Protein AF-A0A2D4LEV1-F1 (afdb_monomer)

InterPro domains:
  IPR039775 Homeodomain containing protein PHTF1/2 [PTHR12680] (2-200)

Mean predicted aligned error: 4.76 Å

Solvent-accessible surface area (backbone atoms only — not comparable to full-atom values): 11516 Å² total; per-residue (Å²): 133,54,75,65,57,56,54,34,74,70,32,54,42,86,74,85,55,96,57,20,85,57,35,21,50,37,68,40,91,87,82,65,47,35,30,41,37,34,45,43,82,72,53,66,77,48,52,74,72,51,43,51,53,46,40,54,55,53,49,53,56,50,71,29,56,47,100,82,76,42,66,66,39,80,47,70,44,62,45,68,65,65,71,86,57,74,60,62,66,62,51,41,27,69,78,42,36,78,43,64,39,47,29,37,43,70,98,52,92,51,75,46,81,45,30,36,34,59,52,44,52,47,38,67,74,39,52,54,98,87,32,32,79,48,36,38,39,50,67,26,30,42,20,40,52,61,92,90,52,37,50,41,68,42,65,74,61,50,54,57,52,46,69,34,71,59,45,38,32,67,38,72,74,12,80,74,34,90,56,85,67,94,49,70,64,74,43,89,86,37,61,66,52,66,47,75,30,62,94,130

Sequence (200 aa):
TTHQEHSVRNSFLKTGTKFSNFIHEEHQSNGGALVLHAYMDELSFLSPVEMERFTEEFLALTFSENEKNAAYYALAIVHGSAAYLPDFLDYFAFNFPSTPVKMEILGKKDIETTTISNFHTQVSRTYCCGTYRAGPMRQISLVGAVDEEVGDYFPEFLDMLEESPFLRMTLPWGTLSSLRLQCRSQSDDGPIMWVRPGEQ

Organism: NCBI:txid129469

pLDDT: mean 93.21, std 5.93, range [56.25, 98.0]

Foldseek 3Di:
DDPVVVVQLVAFAPPVDPCSNQWTWDQDPPPRAIEIEGEVVVVVPDDPVRLLVSLVVNVCLQCDADPVRHRRHPYYDYHCLCVVPDDPLVVCCVPPVAFWWWFAAVPDRDIDIDTSVVVSVQQVVADDDQFGNGGKIDKAFCLDDDDPHGYHPDVVNVVVLCVRSNCQQVPCCHVVHPDDDPGSSPDPPGDIDIGHGDDD

Structure (mmCIF, N/CA/C/O backbone):
data_AF-A0A2D4LEV1-F1
#
_entry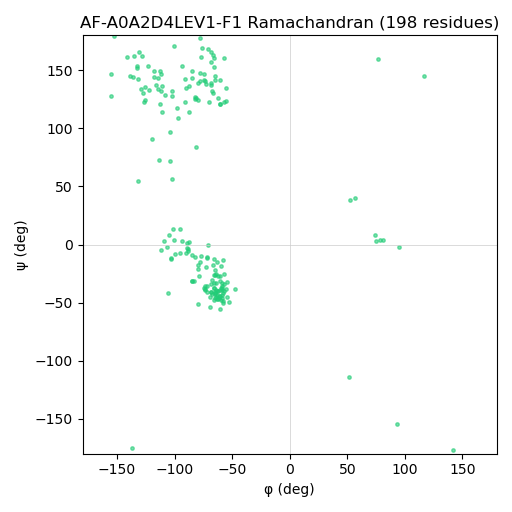.id   AF-A0A2D4LEV1-F1
#
loop_
_atom_site.group_PDB
_atom_site.id
_atom_site.type_symbol
_atom_site.label_atom_id
_atom_site.label_alt_id
_atom_site.label_comp_id
_atom_site.label_asym_id
_atom_site.label_entity_id
_atom_site.label_seq_id
_atom_site.pdbx_PDB_ins_code
_atom_site.Cartn_x
_atom_site.Cartn_y
_atom_site.Cartn_z
_atom_site.occupancy
_atom_site.B_iso_or_equiv
_atom_site.auth_seq_id
_atom_site.auth_comp_id
_atom_site.auth_asym_id
_atom_site.auth_atom_id
_atom_site.pdbx_PDB_model_num
ATOM 1 N N . THR A 1 1 ? -0.458 -20.974 10.955 1.00 56.25 1 THR A N 1
ATOM 2 C CA . THR A 1 1 ? -0.538 -20.001 12.058 1.00 56.25 1 THR A CA 1
ATOM 3 C C . THR A 1 1 ? 0.707 -20.106 12.903 1.00 56.25 1 THR A C 1
ATOM 5 O O . THR A 1 1 ? 1.030 -21.185 13.392 1.00 56.25 1 THR A O 1
ATOM 8 N N . THR A 1 2 ? 1.471 -19.020 12.995 1.00 76.25 2 THR A N 1
ATOM 9 C CA . THR A 1 2 ? 2.658 -18.957 13.863 1.00 76.25 2 THR A CA 1
ATOM 10 C C . THR A 1 2 ? 2.224 -18.759 15.322 1.00 76.25 2 THR A C 1
ATOM 12 O O . THR A 1 2 ? 1.101 -18.334 15.591 1.00 76.25 2 THR A O 1
ATOM 15 N N . HIS A 1 3 ? 3.099 -19.058 16.288 1.00 76.50 3 HIS A N 1
ATOM 16 C CA . HIS A 1 3 ? 2.801 -18.825 17.711 1.00 76.50 3 HIS A CA 1
ATOM 17 C C . HIS A 1 3 ? 2.491 -17.344 18.003 1.00 76.50 3 HIS A C 1
ATOM 19 O O . HIS A 1 3 ? 1.628 -17.039 18.823 1.00 76.50 3 HIS A O 1
ATOM 25 N N . GLN A 1 4 ? 3.170 -16.426 17.308 1.00 77.44 4 GLN A N 1
ATOM 26 C CA . GLN A 1 4 ? 2.944 -14.988 17.443 1.00 77.44 4 GLN A CA 1
ATOM 27 C C . GLN A 1 4 ? 1.548 -14.590 16.957 1.00 77.44 4 GLN A C 1
ATOM 29 O O . GLN A 1 4 ? 0.822 -13.935 17.694 1.00 77.44 4 GLN A O 1
ATOM 34 N N . GLU A 1 5 ? 1.134 -15.056 15.777 1.00 81.25 5 GLU A N 1
ATOM 35 C CA . GLU A 1 5 ? -0.197 -14.766 15.231 1.00 81.25 5 GLU A CA 1
ATOM 36 C C . GLU A 1 5 ? -1.310 -15.250 16.175 1.00 81.25 5 GLU A C 1
ATOM 38 O O . GLU A 1 5 ? -2.253 -14.517 16.463 1.00 81.25 5 GLU A O 1
ATOM 43 N N . HIS A 1 6 ? -1.161 -16.456 16.736 1.00 82.31 6 HIS A N 1
ATOM 44 C CA . HIS A 1 6 ? -2.095 -16.970 17.736 1.00 82.31 6 HIS A CA 1
ATOM 45 C C . HIS A 1 6 ? -2.121 -16.102 19.002 1.00 82.31 6 HIS A C 1
ATOM 47 O O . HIS A 1 6 ? -3.185 -15.865 19.565 1.00 82.31 6 HIS A O 1
ATOM 53 N N . SER A 1 7 ? -0.969 -15.613 19.466 1.00 85.75 7 SER A N 1
ATOM 54 C CA . SER A 1 7 ? -0.912 -14.723 20.630 1.00 85.75 7 SER A CA 1
ATOM 55 C C . SER A 1 7 ? -1.637 -13.400 20.376 1.00 85.75 7 SER A C 1
ATOM 57 O O . SER A 1 7 ? -2.394 -12.958 21.236 1.00 85.75 7 SER A O 1
ATOM 59 N N . VAL A 1 8 ? -1.437 -12.793 19.202 1.00 89.50 8 VAL A N 1
ATOM 60 C CA . VAL A 1 8 ? -2.069 -11.517 18.830 1.00 89.50 8 VAL A CA 1
ATOM 61 C C . VAL A 1 8 ? -3.584 -11.670 18.730 1.00 89.50 8 VAL A C 1
ATOM 63 O O . VAL A 1 8 ? -4.306 -10.887 19.336 1.00 89.50 8 VAL A O 1
ATOM 66 N N . ARG A 1 9 ? -4.077 -12.722 18.063 1.00 90.56 9 ARG A N 1
ATOM 67 C CA . ARG A 1 9 ? -5.523 -12.983 17.910 1.00 90.56 9 ARG A CA 1
ATOM 68 C C . ARG A 1 9 ? -6.269 -13.245 19.227 1.00 90.56 9 ARG A C 1
ATOM 70 O O . ARG A 1 9 ? -7.494 -13.225 19.258 1.00 90.56 9 ARG A O 1
ATOM 77 N N . ASN A 1 10 ? -5.555 -13.513 20.322 1.00 86.75 10 ASN A N 1
ATOM 78 C CA . ASN A 1 10 ? -6.155 -13.650 21.653 1.00 86.75 10 ASN A CA 1
ATOM 79 C C . ASN A 1 10 ? -6.217 -12.318 22.429 1.00 86.75 10 ASN A C 1
ATOM 81 O O . ASN A 1 10 ? -6.818 -12.266 23.503 1.00 86.75 10 ASN A O 1
ATOM 85 N N . SER A 1 11 ? -5.606 -11.251 21.906 1.00 87.88 11 SER A N 1
ATOM 86 C CA . SER A 1 11 ? -5.507 -9.927 22.526 1.00 87.88 11 SER A CA 1
ATOM 87 C C . SER A 1 11 ? -6.476 -8.943 21.862 1.00 87.88 11 SER A C 1
ATOM 89 O O . SER A 1 11 ? -6.074 -8.053 21.114 1.00 87.88 11 SER A O 1
ATOM 91 N N . PHE A 1 12 ? -7.776 -9.118 22.118 1.00 86.25 12 PHE A N 1
ATOM 92 C CA . PHE A 1 12 ? -8.816 -8.246 21.567 1.00 86.25 12 PHE A CA 1
ATOM 93 C C . PHE A 1 12 ? -8.938 -6.926 22.340 1.00 86.25 12 PHE A C 1
ATOM 95 O O . PHE A 1 12 ? -8.932 -6.890 23.578 1.00 86.25 12 PHE A O 1
ATOM 102 N N . LEU A 1 13 ? -9.112 -5.831 21.604 1.00 87.94 13 LEU A N 1
ATOM 103 C CA . LEU A 1 13 ? -9.294 -4.497 22.155 1.00 87.94 13 LEU A CA 1
ATOM 104 C C . LEU A 1 13 ? -10.759 -4.287 22.554 1.00 87.94 13 LEU A C 1
ATOM 106 O O . LEU A 1 13 ? -11.682 -4.429 21.753 1.00 87.94 13 LEU A O 1
ATOM 110 N N . LYS A 1 14 ? -10.999 -3.904 23.811 1.00 85.12 14 LYS A N 1
ATOM 111 C CA . LYS A 1 14 ? -12.352 -3.609 24.303 1.00 85.12 14 LYS A CA 1
ATOM 112 C C . LYS A 1 14 ? -12.764 -2.192 23.914 1.00 85.12 14 LYS A C 1
ATOM 114 O O . LYS A 1 14 ? -12.656 -1.271 24.718 1.00 85.12 14 LYS A O 1
ATOM 119 N N . THR A 1 15 ? -13.275 -2.038 22.700 1.00 83.88 15 THR A N 1
ATOM 120 C CA . THR A 1 15 ? -13.811 -0.764 22.190 1.00 83.88 15 THR A CA 1
ATOM 121 C C . THR A 1 15 ? -15.215 -0.454 22.721 1.00 83.88 15 THR A C 1
ATOM 123 O O . THR A 1 15 ? -15.680 0.678 22.640 1.00 83.88 15 THR A O 1
ATOM 126 N N . GLY A 1 16 ? -15.905 -1.450 23.294 1.00 84.25 16 GLY A N 1
ATOM 127 C CA . GLY A 1 16 ? -17.286 -1.309 23.769 1.00 84.25 16 GLY A CA 1
ATOM 128 C C . GLY A 1 16 ? -18.327 -1.427 22.653 1.00 84.25 16 GLY A C 1
ATOM 129 O O . GLY A 1 16 ? -19.523 -1.284 22.907 1.00 84.25 16 GLY A O 1
ATOM 130 N N . THR A 1 17 ? -17.888 -1.716 21.429 1.00 88.75 17 THR A N 1
ATOM 131 C CA . THR A 1 17 ? -18.751 -1.966 20.276 1.00 88.75 17 THR A CA 1
ATOM 132 C C . THR A 1 17 ? -18.884 -3.467 20.019 1.00 88.75 17 THR A C 1
ATOM 134 O O . THR A 1 17 ? -18.176 -4.299 20.589 1.00 88.75 17 THR A O 1
ATOM 137 N N . LYS A 1 18 ? -19.790 -3.843 19.111 1.00 90.31 18 LYS A N 1
ATOM 138 C CA . LYS A 1 18 ? -19.909 -5.239 18.663 1.00 90.31 18 LYS A CA 1
ATOM 139 C C . LYS A 1 18 ? -18.681 -5.741 17.889 1.00 90.31 18 LYS A C 1
ATOM 141 O O . LYS A 1 18 ? -18.580 -6.938 17.644 1.00 90.31 18 LYS A O 1
ATOM 146 N N . PHE A 1 19 ? -17.785 -4.838 17.491 1.00 93.94 19 PHE A N 1
ATOM 147 C CA . PHE A 1 19 ? -16.621 -5.133 16.667 1.00 93.94 19 PHE A CA 1
ATOM 148 C C . PHE A 1 19 ? -15.343 -5.379 17.467 1.00 93.94 19 PHE A C 1
ATOM 150 O O . PHE A 1 19 ? -14.362 -5.837 16.891 1.00 93.94 19 PHE A O 1
ATOM 157 N N . SER A 1 20 ? -15.370 -5.161 18.787 1.00 92.38 20 SER A N 1
ATOM 158 C CA . SER A 1 20 ? -14.221 -5.347 19.685 1.00 92.38 20 SER A CA 1
ATOM 159 C C . SER A 1 20 ? -13.483 -6.678 19.476 1.00 92.38 20 SER A C 1
ATOM 161 O O . SER A 1 20 ? -12.261 -6.718 19.504 1.00 92.38 20 SER A O 1
ATOM 163 N N . ASN A 1 21 ? -14.212 -7.766 19.207 1.00 92.31 21 ASN A N 1
ATOM 164 C CA . ASN A 1 21 ? -13.627 -9.102 19.042 1.00 92.31 21 ASN A CA 1
ATOM 165 C C . ASN A 1 21 ? -12.822 -9.288 17.740 1.00 92.31 21 ASN A C 1
ATOM 167 O O . ASN A 1 21 ? -12.156 -10.307 17.599 1.00 92.31 21 ASN A O 1
ATOM 171 N N . PHE A 1 22 ? -12.906 -8.345 16.800 1.00 95.38 22 PHE A N 1
ATOM 172 C CA . PHE A 1 22 ? -12.211 -8.382 15.507 1.00 95.38 22 PHE A CA 1
ATOM 173 C C . PHE A 1 22 ? -11.028 -7.405 15.435 1.00 95.38 22 PHE A C 1
ATOM 175 O O . PHE A 1 22 ? -10.356 -7.322 14.406 1.00 95.38 22 PHE A O 1
ATOM 182 N N . ILE A 1 23 ? -10.801 -6.635 16.503 1.00 96.69 23 ILE A N 1
ATOM 183 C CA . ILE A 1 23 ? -9.734 -5.639 16.601 1.00 96.69 23 ILE A CA 1
ATOM 184 C C . ILE A 1 23 ? -8.732 -6.155 17.620 1.00 96.69 23 ILE A C 1
ATOM 186 O O . ILE A 1 23 ? -9.041 -6.257 18.806 1.00 96.69 23 ILE A O 1
ATOM 190 N N . HIS A 1 24 ? -7.530 -6.470 17.158 1.00 96.56 24 HIS A N 1
ATOM 191 C CA . HIS A 1 24 ? -6.479 -7.038 17.993 1.00 96.56 24 HIS A CA 1
ATOM 192 C C . HIS A 1 24 ? -5.359 -6.027 18.186 1.00 96.56 24 HIS A C 1
ATOM 194 O O . HIS A 1 24 ? -4.934 -5.380 17.231 1.00 96.56 24 HIS A O 1
ATOM 200 N N . GLU A 1 25 ? -4.870 -5.902 19.414 1.00 95.25 25 GLU A N 1
ATOM 201 C CA . GLU A 1 25 ? -3.776 -4.996 19.759 1.00 95.25 25 GLU A CA 1
ATOM 202 C C . GLU A 1 25 ? -2.538 -5.806 20.157 1.00 95.25 25 GLU A C 1
ATOM 204 O O . GLU A 1 25 ? -2.569 -6.604 21.100 1.00 95.25 25 GLU A O 1
ATOM 209 N N . GLU A 1 26 ? -1.442 -5.594 19.430 1.00 95.19 26 GLU A N 1
ATOM 210 C CA . GLU A 1 26 ? -0.118 -6.114 19.753 1.00 95.19 26 GLU A CA 1
ATOM 211 C C . GLU A 1 26 ? 0.733 -5.002 20.371 1.00 95.19 26 GLU A C 1
ATOM 213 O O . GLU A 1 26 ? 0.924 -3.934 19.791 1.00 95.19 26 GLU A O 1
ATOM 218 N N . HIS A 1 27 ? 1.312 -5.286 21.535 1.00 94.75 27 HIS A N 1
ATOM 219 C CA . HIS A 1 27 ? 2.389 -4.487 22.102 1.00 94.75 27 HIS A CA 1
ATOM 220 C C . HIS A 1 27 ? 3.719 -5.160 21.751 1.00 94.75 27 HIS A C 1
ATOM 222 O O . HIS A 1 27 ? 4.050 -6.225 22.282 1.00 94.75 27 HIS A O 1
ATOM 228 N N . GLN A 1 28 ? 4.482 -4.548 20.843 1.00 93.06 28 GLN A N 1
ATOM 229 C CA . GLN A 1 28 ? 5.737 -5.109 20.355 1.00 93.06 28 GLN A CA 1
ATOM 230 C C . GLN A 1 28 ? 6.723 -5.283 21.523 1.00 93.06 28 GLN A C 1
ATOM 232 O O . GLN A 1 28 ? 7.082 -4.320 22.201 1.00 93.06 28 GLN A O 1
ATOM 237 N N . SER A 1 29 ? 7.178 -6.517 21.758 1.00 91.00 29 SER A N 1
ATOM 238 C CA . SER A 1 29 ? 7.840 -6.896 23.017 1.00 91.00 29 SER A CA 1
ATOM 239 C C . SER A 1 29 ? 9.186 -6.214 23.297 1.00 91.00 29 SER A C 1
ATOM 241 O O . SER A 1 29 ? 9.598 -6.152 24.452 1.00 91.00 29 SER A O 1
ATOM 243 N N . ASN A 1 30 ? 9.882 -5.715 22.274 1.00 93.38 30 ASN A N 1
ATOM 244 C CA . ASN A 1 30 ? 11.240 -5.175 22.402 1.00 93.38 30 ASN A CA 1
ATOM 245 C C . ASN A 1 30 ? 11.279 -3.638 22.330 1.00 93.38 30 ASN A C 1
ATOM 247 O O . ASN A 1 30 ? 12.038 -3.006 23.056 1.00 93.38 30 ASN A O 1
ATOM 251 N N . GLY A 1 31 ? 10.502 -3.046 21.427 1.00 93.50 31 GLY A N 1
ATOM 252 C CA . GLY A 1 31 ? 10.434 -1.621 21.120 1.00 93.50 31 GLY A CA 1
ATOM 253 C C . GLY A 1 31 ? 9.215 -0.922 21.717 1.00 93.50 31 GLY A C 1
ATOM 254 O O . GLY A 1 31 ? 9.174 0.302 21.715 1.00 93.50 31 GLY A O 1
ATOM 255 N N . GLY A 1 32 ? 8.240 -1.669 22.238 1.00 93.75 32 GLY A N 1
ATOM 256 C CA . GLY A 1 32 ? 7.117 -1.124 22.998 1.00 93.75 32 GLY A CA 1
ATOM 257 C C . GLY A 1 32 ? 6.047 -0.398 22.173 1.00 93.75 32 GLY A C 1
ATOM 258 O O . GLY A 1 32 ? 5.172 0.256 22.731 1.00 93.75 32 GLY A O 1
ATOM 259 N N . ALA A 1 33 ? 6.120 -0.465 20.843 1.00 95.50 33 ALA A N 1
ATOM 260 C CA . ALA A 1 33 ? 5.132 0.157 19.970 1.00 95.50 33 ALA A CA 1
ATOM 261 C C . ALA A 1 33 ? 3.820 -0.640 19.964 1.00 95.50 33 ALA A C 1
ATOM 263 O O . ALA A 1 33 ? 3.838 -1.871 20.045 1.00 95.50 33 ALA A O 1
ATOM 264 N N . LEU A 1 34 ? 2.699 0.067 19.821 1.00 96.12 34 LEU A N 1
ATOM 265 C CA . LEU A 1 34 ? 1.383 -0.536 19.636 1.00 96.12 34 LEU A CA 1
ATOM 266 C C . LEU A 1 34 ? 1.099 -0.741 18.145 1.00 96.12 34 LEU A C 1
ATOM 268 O O . LEU A 1 34 ? 1.315 0.168 17.334 1.00 96.12 34 LEU A O 1
ATOM 272 N N . VAL A 1 35 ? 0.596 -1.924 17.800 1.00 97.00 35 V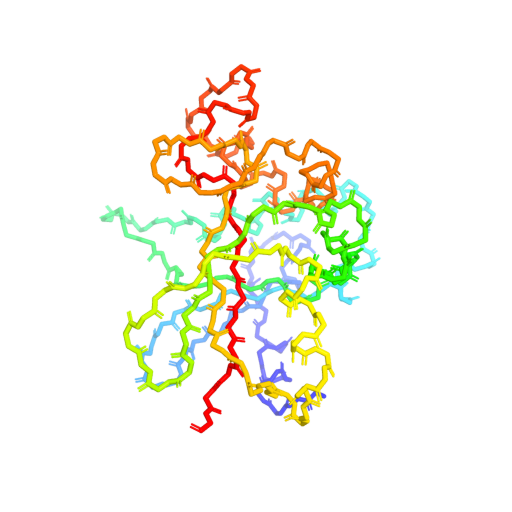AL A N 1
ATOM 273 C CA . VAL A 1 35 ? 0.198 -2.311 16.443 1.00 97.00 35 VAL A CA 1
ATOM 274 C C . VAL A 1 35 ? -1.230 -2.846 16.472 1.00 97.00 35 VAL A C 1
ATOM 276 O O . VAL A 1 35 ? -1.563 -3.698 17.296 1.00 97.00 35 VAL A O 1
ATOM 279 N N . LEU A 1 36 ? -2.079 -2.345 15.575 1.00 97.31 36 LEU A N 1
ATOM 280 C CA . LEU A 1 36 ? -3.431 -2.870 15.386 1.00 97.31 36 LEU A CA 1
ATOM 281 C C . LEU A 1 36 ? -3.450 -3.955 14.321 1.00 97.31 36 LEU A C 1
ATOM 283 O O . LEU A 1 36 ? -2.807 -3.840 13.277 1.00 97.31 36 LEU A O 1
ATOM 287 N N . HIS A 1 37 ? -4.266 -4.976 14.548 1.00 97.69 37 HIS A N 1
ATOM 288 C CA . HIS A 1 37 ? -4.511 -6.031 13.584 1.00 97.69 37 HIS A CA 1
ATOM 289 C C . HIS A 1 37 ? -6.002 -6.291 13.420 1.00 97.69 37 HIS A C 1
ATOM 291 O O . HIS A 1 37 ? -6.764 -6.312 14.385 1.00 97.69 37 HIS A O 1
ATOM 297 N N . ALA A 1 38 ? -6.390 -6.562 12.183 1.00 97.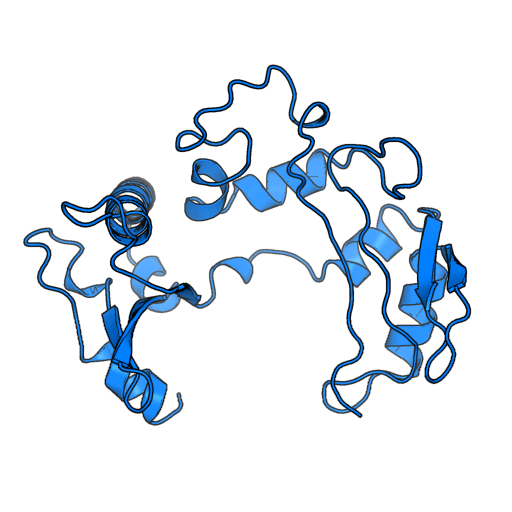44 38 ALA A N 1
ATOM 298 C CA . ALA A 1 38 ? -7.660 -7.170 11.827 1.00 97.44 38 ALA A CA 1
ATOM 299 C C . ALA A 1 38 ? -7.393 -8.295 10.823 1.00 97.44 38 ALA A C 1
ATOM 301 O O . ALA A 1 38 ? -6.410 -8.240 10.079 1.00 97.44 38 ALA A O 1
ATOM 302 N N . TYR A 1 39 ? -8.244 -9.316 10.789 1.00 96.94 39 TYR A N 1
ATOM 303 C CA . TYR A 1 39 ? -8.041 -10.478 9.926 1.00 96.94 39 TYR A CA 1
ATOM 304 C C . TYR A 1 39 ? -9.266 -10.723 9.046 1.00 96.94 39 TYR A C 1
ATOM 306 O O . TYR A 1 39 ? -10.381 -10.870 9.541 1.00 96.94 39 TYR A O 1
ATOM 314 N N . MET A 1 40 ? -9.077 -10.763 7.724 1.00 96.00 40 MET A N 1
ATOM 315 C CA . MET A 1 40 ? -10.194 -10.897 6.781 1.00 96.00 40 MET A CA 1
ATOM 316 C C . MET A 1 40 ? -10.950 -12.221 6.893 1.00 96.00 40 MET A C 1
ATOM 318 O O . MET A 1 40 ? -12.127 -12.268 6.547 1.00 96.00 40 MET A O 1
ATOM 322 N N . ASP A 1 41 ? -10.312 -13.286 7.380 1.00 95.62 41 ASP A N 1
ATOM 323 C CA . ASP A 1 41 ? -10.987 -14.555 7.666 1.00 95.62 41 ASP A CA 1
ATOM 324 C C . ASP A 1 41 ? -12.047 -14.388 8.771 1.00 95.62 41 ASP A C 1
ATOM 326 O O . ASP A 1 41 ? -13.160 -14.888 8.631 1.00 95.62 41 ASP A O 1
ATOM 330 N N . GLU A 1 42 ? -11.756 -13.608 9.812 1.00 95.19 42 GLU A N 1
ATOM 331 C CA . GLU A 1 42 ? -12.696 -13.258 10.881 1.00 95.19 42 GLU A CA 1
ATOM 332 C C . GLU A 1 42 ? -13.747 -12.236 10.418 1.00 95.19 42 GLU A C 1
ATOM 334 O O . GLU A 1 42 ? -14.927 -12.355 10.749 1.00 95.19 42 GLU A O 1
ATOM 339 N N . LEU A 1 43 ? -13.347 -11.252 9.608 1.00 96.12 43 LEU A N 1
ATOM 340 C CA . LEU A 1 43 ? -14.264 -10.231 9.089 1.00 96.12 43 LEU A CA 1
ATOM 341 C C . LEU A 1 43 ? -15.212 -10.766 8.008 1.00 96.12 43 LEU A C 1
ATOM 343 O O . LEU A 1 43 ? -16.257 -10.165 7.769 1.00 96.12 43 LEU A O 1
ATOM 347 N N . SER A 1 44 ? -14.891 -11.899 7.376 1.00 94.12 44 SER A N 1
ATOM 348 C CA . SER A 1 44 ? -15.715 -12.512 6.323 1.00 94.12 44 SER A CA 1
ATOM 349 C C . SER A 1 44 ? -17.133 -12.890 6.778 1.00 94.12 44 SER A C 1
ATOM 351 O O . SER A 1 44 ? -18.026 -13.049 5.948 1.00 94.12 44 SER A O 1
ATOM 353 N N . PHE A 1 45 ? -17.358 -13.000 8.092 1.00 93.12 45 PHE A N 1
ATOM 354 C CA . PHE A 1 45 ? -18.670 -13.271 8.683 1.00 93.12 45 PHE A CA 1
ATOM 355 C C . PHE A 1 45 ? -19.549 -12.020 8.837 1.00 93.12 45 PHE A C 1
ATOM 357 O O . PHE A 1 45 ? -20.734 -12.148 9.149 1.00 93.12 45 PHE A O 1
ATOM 364 N N . LEU A 1 46 ? -18.992 -10.821 8.648 1.00 96.12 46 LEU A N 1
ATOM 365 C CA . LEU A 1 46 ? -19.734 -9.567 8.723 1.00 96.12 46 LEU A CA 1
ATOM 366 C C . LEU A 1 46 ? -20.546 -9.345 7.444 1.00 96.12 46 LEU A C 1
ATOM 368 O O . LEU A 1 46 ? -20.075 -9.577 6.331 1.00 96.12 46 LEU A O 1
ATOM 372 N N . SER A 1 47 ? -21.768 -8.831 7.588 1.00 96.75 47 SER A N 1
ATOM 373 C CA . SER A 1 47 ? -22.513 -8.329 6.430 1.00 96.75 47 SER A CA 1
ATOM 374 C C . SER A 1 47 ? -21.822 -7.096 5.816 1.00 96.75 47 SER A C 1
ATOM 376 O O . SER A 1 47 ? -21.068 -6.413 6.509 1.00 96.75 47 SER A O 1
ATOM 378 N N . PRO A 1 48 ? -22.105 -6.724 4.553 1.00 95.38 48 PRO A N 1
ATOM 379 C CA . PRO A 1 48 ? -21.462 -5.568 3.917 1.00 95.38 48 PRO A CA 1
ATOM 380 C C . PRO A 1 48 ? -21.609 -4.254 4.705 1.00 95.38 48 PRO A C 1
ATOM 382 O O . PRO A 1 48 ? -20.657 -3.491 4.831 1.00 95.38 48 PRO A O 1
ATOM 385 N N . VAL A 1 49 ? -22.779 -4.023 5.310 1.00 96.44 49 VAL A N 1
ATOM 386 C CA . VAL A 1 49 ? -23.039 -2.841 6.156 1.00 96.44 49 VAL A CA 1
ATOM 387 C C . VAL A 1 49 ? -22.229 -2.890 7.453 1.00 96.44 49 VAL A C 1
ATOM 389 O O . VAL A 1 49 ? -21.822 -1.862 7.989 1.00 96.44 49 VAL A O 1
ATOM 392 N N . GLU A 1 50 ? -22.014 -4.084 7.999 1.00 97.12 50 GLU A N 1
ATOM 393 C CA . GLU A 1 50 ? -21.190 -4.266 9.189 1.00 97.12 50 GLU A CA 1
ATOM 394 C C . GLU A 1 50 ? -19.709 -4.115 8.888 1.00 97.12 50 GLU A C 1
ATOM 396 O O . GLU A 1 50 ? -19.018 -3.514 9.698 1.00 97.12 50 GLU A O 1
ATOM 401 N N . MET A 1 51 ? -19.252 -4.599 7.733 1.00 97.12 51 MET A N 1
ATOM 402 C CA . MET A 1 51 ? -17.889 -4.400 7.253 1.00 97.12 51 MET A CA 1
ATOM 403 C C . MET A 1 51 ? -17.573 -2.911 7.112 1.00 97.12 51 MET A C 1
ATOM 405 O O . MET A 1 51 ? -16.549 -2.459 7.602 1.00 97.12 51 MET A O 1
ATOM 409 N N . GLU A 1 52 ? -18.471 -2.128 6.512 1.00 96.31 52 GLU A N 1
ATOM 410 C CA . GLU A 1 52 ? -18.265 -0.684 6.351 1.00 96.31 52 GLU A CA 1
ATOM 411 C C . GLU A 1 52 ? -18.144 0.031 7.706 1.00 96.31 52 GLU A C 1
ATOM 413 O O . GLU A 1 52 ? -17.188 0.770 7.930 1.00 96.31 52 GLU A O 1
ATOM 418 N N . ARG A 1 53 ? -19.040 -0.270 8.656 1.00 96.81 53 ARG A N 1
ATOM 419 C CA . ARG A 1 53 ? -18.962 0.281 10.022 1.00 96.81 53 ARG A CA 1
ATOM 420 C C . ARG A 1 53 ? -17.729 -0.199 10.786 1.00 96.81 53 ARG A C 1
ATOM 422 O O . ARG A 1 53 ? -17.155 0.565 11.555 1.00 96.81 53 ARG A O 1
ATOM 429 N N . PHE A 1 54 ? -17.341 -1.460 10.600 1.00 97.75 54 PHE A N 1
ATOM 430 C CA . PHE A 1 54 ? -16.112 -2.005 11.165 1.00 97.75 54 PHE A CA 1
ATOM 431 C C . PHE A 1 54 ? -14.904 -1.225 10.647 1.00 97.75 54 PHE A C 1
ATOM 433 O O . PHE A 1 54 ? -14.057 -0.814 11.433 1.00 97.75 54 PHE A O 1
ATOM 440 N N . THR A 1 55 ? -14.837 -0.992 9.336 1.00 97.81 55 THR A N 1
ATOM 441 C CA . THR A 1 55 ? -13.755 -0.240 8.706 1.00 97.81 55 THR A CA 1
ATOM 442 C C . THR A 1 55 ? -13.675 1.187 9.247 1.00 97.81 55 THR A C 1
ATOM 444 O O . THR A 1 55 ? -12.577 1.628 9.575 1.00 97.81 55 THR A O 1
ATOM 447 N N . GLU A 1 56 ? -14.803 1.886 9.405 1.00 97.25 56 GLU A N 1
ATOM 448 C CA . GLU A 1 56 ? -14.833 3.222 10.023 1.00 97.25 56 GLU A CA 1
ATOM 449 C C . GLU A 1 56 ? -14.255 3.204 11.446 1.00 97.25 56 GLU A C 1
ATOM 451 O O . GLU A 1 56 ? -13.386 4.013 11.768 1.00 97.25 56 GLU A O 1
ATOM 456 N N . GLU A 1 57 ? -14.692 2.263 12.289 1.00 97.06 57 GLU A N 1
ATOM 457 C CA . GLU A 1 57 ? -14.199 2.131 13.665 1.00 97.06 57 GLU A CA 1
ATOM 458 C C . GLU A 1 57 ? -12.704 1.781 13.710 1.00 97.06 57 GLU A C 1
ATOM 460 O O . GLU A 1 57 ? -11.936 2.394 14.454 1.00 97.06 57 GLU A O 1
ATOM 465 N N . PHE A 1 58 ? -12.272 0.828 12.884 1.00 98.00 58 PHE A N 1
ATOM 466 C CA . PHE A 1 58 ? -10.885 0.383 12.821 1.00 98.00 58 PHE A CA 1
ATOM 467 C C . PHE A 1 58 ? -9.949 1.497 12.336 1.00 98.00 58 PHE A C 1
ATOM 469 O O . PHE A 1 58 ? -8.870 1.690 12.900 1.00 98.00 58 PHE A O 1
ATOM 476 N N . LEU A 1 59 ? -10.352 2.261 11.316 1.00 98.00 59 LEU A N 1
ATOM 477 C CA . LEU A 1 59 ? -9.561 3.379 10.799 1.00 98.00 59 LEU A CA 1
ATOM 478 C C . LEU A 1 59 ? -9.554 4.572 11.761 1.00 98.00 59 LEU A C 1
ATOM 480 O O . LEU A 1 59 ? -8.514 5.210 11.911 1.00 98.00 59 LEU A O 1
ATOM 484 N N . ALA A 1 60 ? -10.659 4.837 12.464 1.00 96.94 60 ALA A N 1
ATOM 485 C CA . ALA A 1 60 ? -10.696 5.860 13.507 1.00 96.94 60 ALA A CA 1
ATOM 486 C C . ALA A 1 60 ? -9.697 5.562 14.637 1.00 96.94 60 ALA A C 1
ATOM 488 O O . ALA A 1 60 ? -9.026 6.472 15.117 1.00 96.94 60 ALA A O 1
ATOM 489 N N . LEU A 1 61 ? -9.552 4.290 15.027 1.00 96.44 61 LEU A N 1
ATOM 490 C CA . LEU A 1 61 ? -8.515 3.861 15.970 1.00 96.44 61 LEU A CA 1
ATOM 491 C C . LEU A 1 61 ? -7.117 3.946 15.354 1.00 96.44 61 LEU A C 1
ATOM 493 O O . LEU A 1 61 ? -6.211 4.487 15.983 1.00 96.44 61 LEU A O 1
ATOM 497 N N . THR A 1 62 ? -6.950 3.469 14.119 1.00 97.25 62 THR A N 1
ATOM 498 C CA . THR A 1 62 ? -5.669 3.480 13.390 1.00 97.25 62 THR A CA 1
ATOM 499 C C . THR A 1 62 ? -5.058 4.878 13.321 1.00 97.25 62 THR A C 1
ATOM 501 O O . THR A 1 62 ? -3.871 5.037 13.591 1.00 97.25 62 THR A O 1
ATOM 504 N N . PHE A 1 63 ? -5.866 5.891 13.004 1.00 97.31 63 PHE A N 1
ATOM 505 C CA . PHE A 1 63 ? -5.429 7.286 12.904 1.00 97.31 63 PHE A CA 1
ATOM 506 C C . PHE A 1 63 ? -5.658 8.093 14.189 1.00 97.31 63 PHE A C 1
ATOM 508 O O . PHE A 1 63 ? -5.589 9.320 14.162 1.00 97.31 63 PHE A O 1
ATOM 515 N N . SER A 1 64 ? -5.953 7.436 15.315 1.00 96.81 64 SER A N 1
ATOM 516 C CA . SER A 1 64 ? -6.158 8.140 16.580 1.00 96.81 64 SER A CA 1
ATOM 517 C C . SER A 1 64 ? -4.856 8.749 17.102 1.00 96.81 64 SER A C 1
ATOM 519 O O . SER A 1 64 ? -3.791 8.122 17.108 1.00 96.81 64 SER A O 1
ATOM 521 N N . GLU A 1 65 ? -4.959 9.982 17.589 1.00 97.62 65 GLU A N 1
ATOM 522 C CA . GLU A 1 65 ? -3.848 10.748 18.142 1.00 97.62 65 GLU A CA 1
ATOM 523 C C . GLU A 1 65 ? -4.086 11.068 19.617 1.00 97.62 65 GLU A C 1
ATOM 525 O O . GLU A 1 65 ? -5.220 11.234 20.071 1.00 97.62 65 GLU A O 1
ATOM 530 N N . ASN A 1 66 ? -2.998 11.171 20.374 1.00 94.62 66 ASN A N 1
ATOM 531 C CA . ASN A 1 66 ? -3.036 11.594 21.766 1.00 94.62 66 ASN A CA 1
ATOM 532 C C . ASN A 1 66 ? -3.192 13.117 21.907 1.00 94.62 66 ASN A C 1
ATOM 534 O O . ASN A 1 66 ? -3.154 13.865 20.937 1.00 94.62 66 ASN A O 1
ATOM 538 N N . GLU A 1 67 ? -3.281 13.602 23.147 1.00 94.81 67 GLU A N 1
ATOM 539 C CA . GLU A 1 67 ? -3.416 15.036 23.465 1.00 94.81 67 GLU A CA 1
ATOM 540 C C . GLU A 1 67 ? -2.275 15.924 22.927 1.00 94.81 67 GLU A C 1
ATOM 542 O O . GLU A 1 67 ? -2.379 17.150 22.936 1.00 94.81 67 GLU A O 1
ATOM 547 N N . LYS A 1 68 ? -1.165 15.324 22.483 1.00 95.75 68 LYS A N 1
ATOM 548 C CA . LYS A 1 68 ? -0.015 16.005 21.878 1.00 95.75 68 LYS A CA 1
ATOM 549 C C . LYS A 1 68 ? 0.004 15.886 20.348 1.00 95.75 68 LYS A C 1
ATOM 551 O O . LYS A 1 68 ? 1.036 16.194 19.757 1.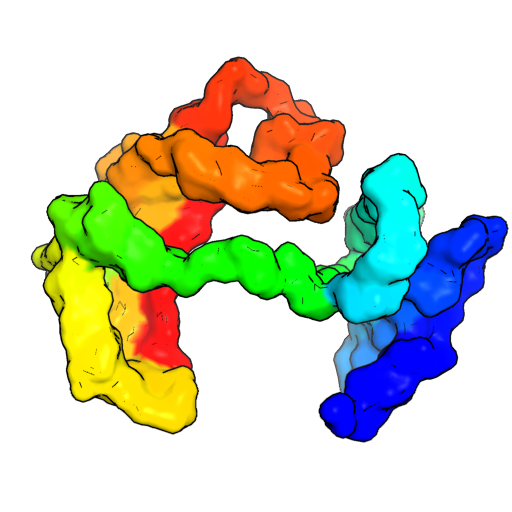00 95.75 68 LYS A O 1
ATOM 556 N N . ASN A 1 69 ? -1.094 15.451 19.726 1.00 94.88 69 ASN A N 1
ATOM 557 C CA . ASN A 1 69 ? -1.218 15.192 18.286 1.00 94.88 69 ASN A CA 1
ATOM 558 C C . ASN A 1 69 ? -0.172 14.187 17.773 1.00 94.88 69 ASN A C 1
ATOM 560 O O . ASN A 1 69 ? 0.447 14.380 16.729 1.00 94.88 69 ASN A O 1
ATOM 564 N N . ALA A 1 70 ? 0.102 13.144 18.559 1.00 95.75 70 ALA A N 1
ATOM 565 C CA . ALA A 1 70 ? 0.951 12.038 18.135 1.00 95.75 70 ALA A CA 1
ATOM 566 C C . ALA A 1 70 ? 0.122 10.756 18.045 1.00 95.75 70 ALA A C 1
ATOM 568 O O . ALA A 1 70 ? -0.626 10.446 18.976 1.00 95.75 70 ALA A O 1
ATOM 569 N N . ALA A 1 71 ? 0.285 10.017 16.946 1.00 97.19 71 ALA A N 1
ATOM 570 C CA . ALA A 1 71 ? -0.411 8.757 16.706 1.00 97.19 71 ALA A CA 1
ATOM 571 C C . ALA A 1 71 ? -0.177 7.760 17.853 1.00 97.19 71 ALA A C 1
ATOM 573 O O . ALA A 1 71 ? 0.955 7.583 18.313 1.00 97.19 71 ALA A O 1
ATOM 574 N N . TYR A 1 72 ? -1.246 7.105 18.312 1.00 96.19 72 TYR A N 1
ATOM 575 C CA . TYR A 1 72 ? -1.148 6.048 19.325 1.00 96.19 72 TYR A CA 1
ATOM 576 C C . TYR A 1 72 ? -0.522 4.772 18.765 1.00 96.19 72 TYR A C 1
ATOM 578 O O . TYR A 1 72 ? 0.292 4.129 19.431 1.00 96.19 72 TYR A O 1
ATOM 586 N N . TYR A 1 73 ? -0.903 4.419 17.539 1.00 97.19 73 TYR A N 1
ATOM 587 C CA . TYR A 1 73 ? -0.485 3.195 16.875 1.00 97.19 73 TYR A CA 1
ATOM 588 C C . TYR A 1 73 ? 0.607 3.489 15.855 1.00 97.19 73 TYR A C 1
ATOM 590 O O . TYR A 1 73 ? 0.492 4.403 15.042 1.00 97.19 73 TYR A O 1
ATOM 598 N N . ALA A 1 74 ? 1.674 2.693 15.890 1.00 96.81 74 ALA A N 1
ATOM 599 C CA . ALA A 1 74 ? 2.770 2.817 14.933 1.00 96.81 74 ALA A CA 1
ATOM 600 C C . ALA A 1 74 ? 2.425 2.179 13.580 1.00 96.81 74 ALA A C 1
ATOM 602 O O . ALA A 1 74 ? 2.979 2.565 12.552 1.00 96.81 74 ALA A O 1
ATOM 603 N N . LEU A 1 75 ? 1.544 1.175 13.588 1.00 97.12 75 LEU A N 1
ATOM 604 C CA . LEU A 1 75 ? 1.151 0.415 12.411 1.00 97.12 75 LEU A CA 1
ATOM 605 C C . LEU A 1 75 ? -0.240 -0.200 12.617 1.00 97.12 75 LEU A C 1
ATOM 607 O O . LEU A 1 75 ? -0.587 -0.610 13.724 1.00 97.12 75 LEU A O 1
ATOM 611 N N . ALA A 1 76 ? -1.008 -0.309 11.537 1.00 97.69 76 ALA A N 1
ATOM 612 C CA . ALA A 1 76 ? -2.220 -1.113 11.482 1.00 97.69 76 ALA A CA 1
ATOM 613 C C . ALA A 1 76 ? -2.135 -2.081 10.300 1.00 97.69 76 ALA A C 1
ATOM 615 O O . ALA A 1 76 ? -1.717 -1.702 9.205 1.00 97.69 76 ALA A O 1
ATOM 616 N N . ILE A 1 77 ? -2.514 -3.337 10.522 1.00 97.81 77 ILE A N 1
ATOM 617 C CA . ILE A 1 77 ? -2.412 -4.410 9.535 1.00 97.81 77 ILE A CA 1
ATOM 618 C C . ILE A 1 77 ? -3.775 -5.074 9.375 1.00 97.81 77 ILE A C 1
ATOM 620 O O . ILE A 1 77 ? -4.321 -5.622 10.330 1.00 97.81 77 ILE A O 1
ATOM 624 N N . VAL A 1 78 ? -4.299 -5.090 8.151 1.00 97.69 78 VAL A N 1
ATOM 625 C CA . VAL A 1 78 ? -5.482 -5.890 7.810 1.00 97.69 78 VAL A CA 1
ATOM 626 C C . VAL A 1 78 ? -5.029 -7.113 7.021 1.00 97.69 78 VAL A C 1
ATOM 628 O O . VAL A 1 78 ? -4.785 -7.059 5.813 1.00 97.69 78 VAL A O 1
ATOM 631 N N . HIS A 1 79 ? -4.872 -8.230 7.723 1.00 97.31 79 HIS A N 1
ATOM 632 C CA . HIS A 1 79 ? -4.363 -9.475 7.160 1.00 97.31 79 HIS A CA 1
ATOM 633 C C . HIS A 1 79 ? -5.340 -10.048 6.134 1.00 97.31 79 HIS A C 1
ATOM 635 O O . HIS A 1 79 ? -6.534 -10.174 6.400 1.00 97.31 79 HIS A O 1
ATOM 641 N N . GLY A 1 80 ? -4.829 -10.399 4.952 1.00 96.19 80 GLY A N 1
ATOM 642 C CA . GLY A 1 80 ? -5.635 -10.942 3.854 1.00 96.19 80 GLY A CA 1
ATOM 643 C C . GLY A 1 80 ? -6.495 -9.913 3.108 1.00 96.19 80 GLY A C 1
ATOM 644 O O . GLY A 1 80 ? -7.201 -10.296 2.182 1.00 96.19 80 GLY A O 1
ATOM 645 N N . SER A 1 81 ? -6.419 -8.619 3.449 1.00 96.38 81 SER A N 1
ATOM 646 C CA . SER A 1 81 ? -7.240 -7.564 2.821 1.00 96.38 81 SER A CA 1
ATOM 647 C C . SER A 1 81 ? -6.987 -7.393 1.325 1.00 96.38 81 SER A C 1
ATOM 649 O O . SER A 1 81 ? -7.887 -7.004 0.597 1.00 96.38 81 SER A O 1
ATOM 651 N N . ALA A 1 82 ? -5.790 -7.735 0.844 1.00 95.94 82 ALA A N 1
ATOM 652 C CA . ALA A 1 82 ? -5.422 -7.644 -0.569 1.00 95.94 82 ALA A CA 1
ATOM 653 C C . ALA A 1 82 ? -5.643 -8.950 -1.360 1.00 95.94 82 ALA A C 1
ATOM 655 O O . ALA A 1 82 ? -5.298 -9.006 -2.533 1.00 95.94 82 ALA A O 1
ATOM 656 N N . ALA A 1 83 ? -6.192 -10.011 -0.753 1.00 95.88 83 ALA A N 1
ATOM 657 C CA . ALA A 1 83 ? -6.270 -11.335 -1.388 1.00 95.88 83 ALA A CA 1
ATOM 658 C C . ALA A 1 83 ? -7.200 -11.404 -2.616 1.00 95.88 83 ALA A C 1
ATOM 660 O O . ALA A 1 83 ? -7.117 -12.357 -3.385 1.00 95.88 83 ALA A O 1
ATOM 661 N N . TYR A 1 84 ? -8.092 -10.424 -2.782 1.00 94.12 84 TYR A N 1
ATOM 662 C CA . TYR A 1 84 ? -8.978 -10.312 -3.943 1.00 94.12 84 TYR A CA 1
ATOM 663 C C . TYR A 1 84 ? -8.278 -9.705 -5.170 1.00 94.12 84 TYR A C 1
ATOM 665 O O . TYR A 1 84 ? -8.773 -9.844 -6.286 1.00 94.12 84 TYR A O 1
ATOM 673 N N . LEU A 1 85 ? -7.139 -9.035 -4.970 1.00 96.50 85 LEU A N 1
ATOM 674 C CA . LEU A 1 85 ? -6.410 -8.371 -6.040 1.00 96.50 85 LEU A CA 1
ATOM 675 C C . LEU A 1 85 ? -5.602 -9.379 -6.872 1.00 96.50 85 LEU A C 1
ATOM 677 O O . LEU A 1 85 ? -5.102 -10.370 -6.329 1.00 96.50 85 LEU A O 1
ATOM 681 N N . PRO A 1 86 ? -5.427 -9.128 -8.182 1.00 96.38 86 PRO A N 1
ATOM 682 C CA . PRO A 1 86 ? -4.546 -9.943 -9.008 1.00 96.38 86 PRO A CA 1
ATOM 683 C C . PRO A 1 86 ? -3.078 -9.738 -8.610 1.00 96.38 86 PRO A C 1
ATOM 685 O O . PRO A 1 86 ? -2.726 -8.753 -7.958 1.00 96.38 86 PRO A O 1
ATOM 688 N N . ASP A 1 87 ? -2.195 -10.621 -9.079 1.00 95.75 87 ASP A N 1
ATOM 689 C CA . ASP A 1 87 ? -0.769 -10.295 -9.106 1.00 95.75 87 ASP A CA 1
ATOM 690 C C . ASP A 1 87 ? -0.568 -9.060 -9.996 1.00 95.75 87 ASP A C 1
ATOM 692 O O . ASP A 1 87 ? -0.955 -9.044 -11.168 1.00 95.75 87 ASP A O 1
ATOM 696 N N . PHE A 1 88 ? -0.010 -7.994 -9.421 1.00 95.56 88 PHE A N 1
ATOM 697 C CA . PHE A 1 88 ? 0.112 -6.719 -10.119 1.00 95.56 88 PHE A CA 1
ATOM 698 C C . PHE A 1 88 ? 1.046 -6.824 -11.323 1.00 95.56 88 PHE A C 1
ATOM 700 O O . PHE A 1 88 ? 0.750 -6.273 -12.383 1.00 95.56 88 PHE A O 1
ATOM 707 N N . LEU A 1 89 ? 2.162 -7.543 -11.195 1.00 96.06 89 LEU A N 1
ATOM 708 C CA . LEU A 1 89 ? 3.128 -7.641 -12.278 1.00 96.06 89 LEU A CA 1
ATOM 709 C C . LEU A 1 89 ? 2.545 -8.441 -13.449 1.00 96.06 89 LEU A C 1
ATOM 711 O O . LEU A 1 89 ? 2.696 -8.011 -14.593 1.00 96.06 89 LEU A O 1
ATOM 715 N N . ASP A 1 90 ? 1.823 -9.530 -13.173 1.00 96.88 90 ASP A N 1
ATOM 716 C CA . ASP A 1 90 ? 1.073 -10.278 -14.189 1.00 96.88 90 ASP A CA 1
ATOM 717 C C . ASP A 1 90 ? -0.021 -9.410 -14.833 1.00 96.88 90 ASP A C 1
ATOM 719 O O . ASP A 1 90 ? -0.127 -9.351 -16.062 1.00 96.88 90 ASP A O 1
ATOM 723 N N . TYR A 1 91 ? -0.812 -8.694 -14.023 1.00 97.75 91 TYR A N 1
ATOM 724 C CA . TYR A 1 91 ? -1.900 -7.839 -14.500 1.00 97.75 91 TYR A CA 1
ATOM 725 C C . TYR A 1 91 ? -1.398 -6.766 -15.472 1.00 97.75 91 TYR A C 1
ATOM 727 O O . TYR A 1 91 ? -1.939 -6.620 -16.572 1.00 97.75 91 TYR A O 1
ATOM 735 N N . PHE A 1 92 ? -0.355 -6.022 -15.098 1.00 97.50 92 PHE A N 1
ATOM 736 C CA . PHE A 1 92 ? 0.176 -4.956 -15.944 1.00 97.50 92 PHE A CA 1
ATOM 737 C C . PHE A 1 92 ? 0.946 -5.498 -17.152 1.00 97.50 92 PHE A C 1
ATOM 739 O O . PHE A 1 92 ? 0.842 -4.924 -18.235 1.00 97.50 92 PHE A O 1
ATOM 746 N N . ALA A 1 93 ? 1.668 -6.616 -17.017 1.00 97.31 93 ALA A N 1
ATOM 747 C CA . ALA A 1 93 ? 2.338 -7.252 -18.150 1.00 97.31 93 ALA A CA 1
ATOM 748 C C . ALA A 1 93 ? 1.351 -7.761 -19.21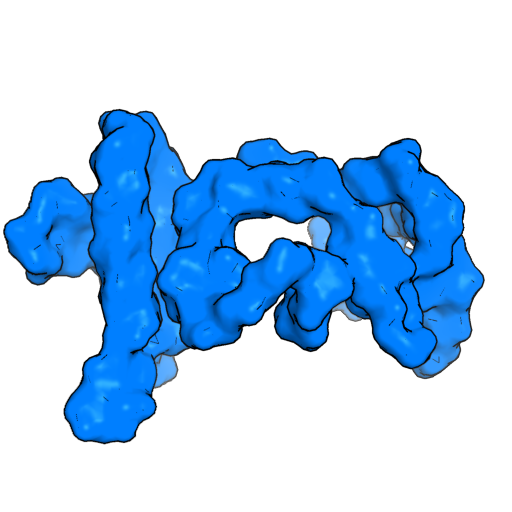0 1.00 97.31 93 ALA A C 1
ATOM 750 O O . ALA A 1 93 ? 1.672 -7.722 -20.397 1.00 97.31 93 ALA A O 1
ATOM 751 N N . PHE A 1 94 ? 0.161 -8.209 -18.799 1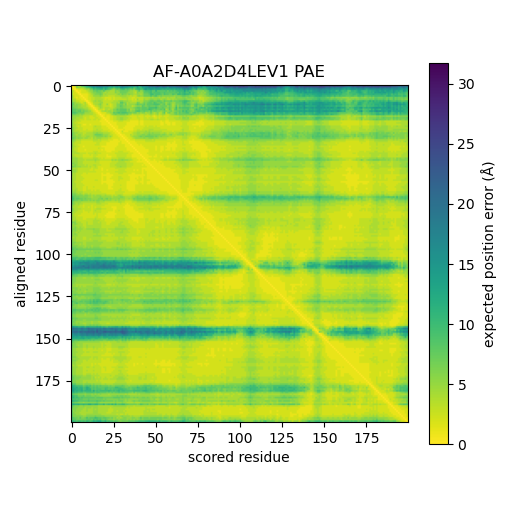.00 97.44 94 PHE A N 1
ATOM 752 C CA . PHE A 1 94 ? -0.882 -8.675 -19.710 1.00 97.44 94 PHE A CA 1
ATOM 753 C C . PHE A 1 94 ? -1.674 -7.527 -20.350 1.00 97.44 94 PHE A C 1
ATOM 755 O O . PHE A 1 94 ? -1.819 -7.490 -21.571 1.00 97.44 94 PHE A O 1
ATOM 762 N N . ASN A 1 95 ? -2.179 -6.587 -19.543 1.00 97.19 95 ASN A N 1
ATOM 763 C CA . ASN A 1 95 ? -3.087 -5.536 -20.019 1.00 97.19 95 ASN A CA 1
ATOM 764 C C . ASN A 1 95 ? -2.352 -4.338 -20.635 1.00 97.19 95 ASN A C 1
ATOM 766 O O . ASN A 1 95 ? -2.858 -3.715 -21.567 1.00 97.19 95 ASN A O 1
ATOM 770 N N . PHE A 1 96 ? -1.146 -4.031 -20.149 1.00 96.81 96 PHE A N 1
ATOM 771 C CA . PHE A 1 96 ? -0.363 -2.866 -20.564 1.00 96.81 96 PHE A CA 1
ATOM 772 C C . PHE A 1 96 ? 1.097 -3.248 -20.887 1.00 96.81 96 PHE A C 1
ATOM 774 O O . PHE A 1 96 ? 2.037 -2.663 -20.344 1.00 96.81 96 PHE A O 1
ATOM 781 N N . PRO A 1 97 ? 1.340 -4.217 -21.795 1.00 97.25 97 PRO A N 1
ATOM 782 C CA . PRO A 1 97 ? 2.659 -4.826 -22.005 1.00 97.25 97 PRO A CA 1
ATOM 783 C C . PRO A 1 97 ? 3.744 -3.838 -22.443 1.00 97.25 97 PRO A C 1
ATOM 785 O O . PRO A 1 97 ? 4.930 -4.083 -22.214 1.00 97.25 97 PRO A O 1
ATOM 788 N N . SER A 1 98 ? 3.349 -2.745 -23.098 1.00 96.25 98 SER A N 1
ATOM 789 C CA . SER A 1 98 ? 4.243 -1.713 -23.627 1.00 96.25 98 SER A CA 1
ATOM 790 C C . SER A 1 98 ? 4.548 -0.593 -22.634 1.00 96.25 98 SER A C 1
ATOM 792 O O . SER A 1 98 ? 5.349 0.277 -22.975 1.00 96.25 98 SER A O 1
ATOM 794 N N . THR A 1 99 ? 3.958 -0.605 -21.431 1.00 95.38 99 THR A N 1
ATOM 795 C CA . THR A 1 99 ? 4.220 0.420 -20.415 1.00 95.38 99 THR A CA 1
ATOM 796 C C . THR A 1 99 ? 5.712 0.464 -20.104 1.00 95.38 99 THR A C 1
ATOM 798 O O . THR A 1 99 ? 6.288 -0.573 -19.744 1.00 95.38 99 THR A O 1
ATOM 801 N N . PRO A 1 100 ? 6.366 1.627 -20.270 1.00 94.69 100 PRO A N 1
ATOM 802 C CA . PRO A 1 100 ? 7.771 1.763 -19.940 1.00 94.69 100 PRO A CA 1
ATOM 803 C C . PRO A 1 100 ? 7.964 1.589 -18.433 1.00 94.69 100 PRO A C 1
ATOM 805 O O . PRO A 1 100 ? 7.164 2.057 -17.631 1.00 94.69 100 PRO A O 1
ATOM 808 N N . VAL A 1 101 ? 9.044 0.926 -18.039 1.00 95.38 101 VAL A N 1
ATOM 809 C CA . VAL A 1 101 ? 9.464 0.781 -16.644 1.00 95.38 101 VAL A CA 1
ATOM 810 C C . VAL A 1 101 ? 10.963 1.014 -16.545 1.00 95.38 101 VAL A C 1
ATOM 812 O O . VAL A 1 101 ? 11.729 0.653 -17.441 1.00 95.38 101 VAL A O 1
ATOM 815 N N . LYS A 1 102 ? 11.392 1.628 -15.443 1.00 94.62 102 LYS A N 1
ATOM 816 C CA . LYS A 1 102 ? 12.809 1.816 -15.117 1.00 94.62 102 LYS A CA 1
ATOM 817 C C . LYS A 1 102 ? 13.217 0.711 -14.149 1.00 94.62 102 LYS A C 1
ATOM 819 O O . LYS A 1 102 ? 12.688 0.656 -13.042 1.00 94.62 102 LYS A O 1
ATOM 824 N N . MET A 1 103 ? 14.146 -0.151 -14.541 1.00 93.19 103 MET A N 1
ATOM 825 C CA . MET A 1 103 ? 14.725 -1.166 -13.660 1.00 93.19 103 MET A CA 1
ATOM 826 C C . MET A 1 103 ? 16.191 -0.857 -13.371 1.00 93.19 103 MET A C 1
ATOM 828 O O . MET A 1 103 ? 16.902 -0.313 -14.211 1.00 93.19 103 MET A O 1
ATOM 832 N N . GLU A 1 104 ? 16.652 -1.192 -12.174 1.00 91.62 104 GLU A N 1
ATOM 833 C CA . GLU A 1 104 ? 18.078 -1.126 -11.848 1.00 91.62 104 GLU A CA 1
ATOM 834 C C . GLU A 1 104 ? 18.765 -2.419 -12.295 1.00 91.62 104 GLU A C 1
ATOM 836 O O . GLU A 1 104 ? 18.154 -3.488 -12.304 1.00 91.62 104 GLU A O 1
ATOM 841 N N . ILE A 1 105 ? 20.039 -2.353 -12.674 1.00 86.19 105 ILE A N 1
ATOM 842 C CA . ILE A 1 105 ? 20.820 -3.563 -12.948 1.00 86.19 105 ILE A CA 1
ATOM 843 C C . ILE A 1 105 ? 21.315 -4.133 -11.617 1.00 86.19 105 ILE A C 1
ATOM 845 O O . ILE A 1 105 ? 21.966 -3.440 -10.838 1.00 86.19 105 ILE A O 1
ATOM 849 N N . LEU A 1 106 ? 21.044 -5.414 -11.354 1.00 79.69 106 LEU A N 1
ATOM 850 C CA . LEU A 1 106 ? 21.444 -6.062 -10.103 1.00 79.69 106 LEU A CA 1
ATOM 851 C C . LEU A 1 106 ? 22.963 -5.927 -9.868 1.00 79.69 106 LEU A C 1
ATOM 853 O O . LEU A 1 106 ? 23.773 -6.322 -10.708 1.00 79.69 106 LEU A O 1
ATOM 857 N N . GLY A 1 107 ? 23.349 -5.352 -8.726 1.00 78.94 107 GLY A N 1
ATOM 858 C CA . GLY A 1 107 ? 24.752 -5.125 -8.357 1.00 78.94 107 GLY A CA 1
ATOM 859 C C . GLY A 1 107 ? 25.428 -3.924 -9.034 1.00 78.94 107 GLY A C 1
ATOM 860 O O . GLY A 1 107 ? 26.619 -3.704 -8.815 1.00 78.94 107 GLY A O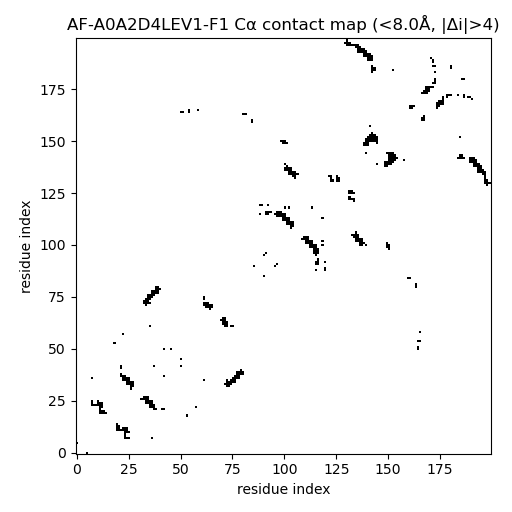 1
ATOM 861 N N . LYS A 1 108 ? 24.702 -3.129 -9.831 1.00 83.88 108 LYS A N 1
ATOM 862 C CA . LYS A 1 108 ? 25.196 -1.891 -10.454 1.00 83.88 108 LYS A CA 1
ATOM 863 C C . LYS A 1 108 ? 24.250 -0.724 -10.166 1.00 83.88 108 LYS A C 1
ATOM 865 O O . LYS A 1 108 ? 23.102 -0.918 -9.792 1.00 83.88 108 LYS A O 1
ATOM 870 N N . LYS A 1 109 ? 24.739 0.507 -10.343 1.00 80.31 109 LYS A N 1
ATOM 871 C CA . LYS A 1 109 ? 23.916 1.730 -10.231 1.00 80.31 109 LYS A CA 1
ATOM 872 C C . LYS A 1 109 ? 23.233 2.123 -11.546 1.00 80.31 109 LYS A C 1
ATOM 874 O O . LYS A 1 109 ? 22.581 3.161 -11.606 1.00 80.31 109 LYS A O 1
ATOM 879 N N . ASP A 1 110 ? 23.420 1.322 -12.587 1.00 89.75 110 ASP A N 1
ATOM 880 C CA . ASP A 1 110 ? 22.886 1.593 -13.913 1.00 89.75 110 ASP A CA 1
ATOM 881 C C . ASP A 1 110 ? 21.371 1.368 -13.930 1.00 89.75 110 ASP A C 1
ATOM 883 O O . ASP A 1 110 ? 20.867 0.398 -13.355 1.00 89.75 110 ASP A O 1
ATOM 887 N N . ILE A 1 111 ? 20.660 2.275 -14.599 1.00 91.12 111 ILE A N 1
ATOM 888 C CA . ILE A 1 111 ? 19.212 2.213 -14.794 1.00 91.12 111 ILE A CA 1
ATOM 889 C C . ILE A 1 111 ? 18.959 1.882 -16.256 1.00 91.12 111 ILE A C 1
ATOM 891 O O . ILE A 1 111 ? 19.469 2.556 -17.151 1.00 91.12 111 ILE A O 1
ATOM 895 N N . GLU A 1 112 ? 18.137 0.871 -16.483 1.00 91.75 112 GLU A N 1
ATOM 896 C CA . GLU A 1 112 ? 17.681 0.467 -17.801 1.00 91.75 112 GLU A CA 1
ATOM 897 C C . GLU A 1 112 ? 16.185 0.758 -17.933 1.00 91.75 112 GLU A C 1
ATOM 899 O O . GLU A 1 112 ? 15.385 0.417 -17.058 1.00 91.75 112 GLU A O 1
ATOM 904 N N . THR A 1 113 ? 15.805 1.393 -19.039 1.00 94.06 113 THR A N 1
ATOM 905 C CA . THR A 1 113 ? 14.399 1.538 -19.418 1.00 94.06 113 THR A CA 1
ATOM 906 C C . THR A 1 113 ? 14.016 0.365 -20.307 1.00 94.06 113 THR A C 1
ATOM 908 O O . THR A 1 113 ? 14.615 0.158 -21.360 1.00 94.06 113 THR A O 1
ATOM 911 N N . THR A 1 114 ? 12.996 -0.380 -19.901 1.00 95.19 114 THR A N 1
ATOM 912 C CA . THR A 1 114 ? 12.429 -1.498 -20.664 1.00 95.19 114 THR A CA 1
ATOM 913 C C . THR A 1 114 ? 10.903 -1.438 -20.609 1.00 95.19 114 THR A C 1
ATOM 915 O O . THR A 1 114 ? 10.341 -0.472 -20.098 1.00 95.19 114 THR A O 1
ATOM 918 N N . THR A 1 115 ? 10.211 -2.432 -21.156 1.00 96.88 115 THR A N 1
ATOM 919 C CA . THR A 1 115 ? 8.757 -2.560 -21.010 1.00 96.88 115 THR A CA 1
ATOM 920 C C . THR A 1 115 ? 8.410 -3.465 -19.834 1.00 96.88 115 THR A C 1
ATOM 922 O O . THR A 1 115 ? 9.177 -4.370 -19.491 1.00 96.88 115 THR A O 1
ATOM 925 N N . ILE A 1 116 ? 7.237 -3.271 -19.232 1.00 97.00 116 ILE A N 1
ATOM 926 C CA . ILE A 1 116 ? 6.785 -4.119 -18.123 1.00 97.00 116 ILE A CA 1
ATOM 927 C C . ILE A 1 116 ? 6.686 -5.599 -18.522 1.00 97.00 116 ILE A C 1
ATOM 929 O O . ILE A 1 116 ? 7.028 -6.463 -17.723 1.00 97.00 116 ILE A O 1
ATOM 933 N N . SER A 1 117 ? 6.338 -5.905 -19.778 1.00 97.75 117 SER A N 1
ATOM 934 C CA . SER A 1 117 ? 6.323 -7.282 -20.298 1.00 97.75 117 SER A CA 1
ATOM 935 C C . SER A 1 117 ? 7.722 -7.921 -20.345 1.00 97.75 117 SER A C 1
ATOM 937 O O . SER A 1 117 ? 7.909 -9.075 -19.945 1.00 97.75 117 SER A O 1
ATOM 939 N N . ASN A 1 118 ? 8.741 -7.163 -20.763 1.00 97.38 118 ASN A N 1
ATOM 940 C CA . ASN A 1 118 ? 10.125 -7.639 -20.748 1.00 97.38 118 ASN A CA 1
ATOM 941 C C . ASN A 1 118 ? 10.643 -7.811 -19.316 1.00 97.38 118 ASN A C 1
ATOM 943 O O . ASN A 1 118 ? 11.343 -8.784 -19.028 1.00 97.38 118 ASN A O 1
ATOM 947 N N . PHE A 1 119 ? 10.313 -6.878 -18.419 1.00 96.94 119 PHE A N 1
ATOM 948 C CA . PHE A 1 119 ? 10.673 -6.980 -17.006 1.00 96.94 119 PHE A CA 1
ATOM 949 C C . PHE A 1 119 ? 10.015 -8.202 -16.345 1.00 96.94 119 PHE A C 1
ATOM 951 O O . PHE A 1 119 ? 10.712 -8.999 -15.718 1.00 96.94 119 PHE A O 1
ATOM 958 N N . HIS A 1 120 ? 8.716 -8.415 -16.571 1.00 97.75 120 HIS A N 1
ATOM 959 C CA . HIS A 1 120 ? 7.980 -9.607 -16.135 1.00 97.75 120 HIS A CA 1
ATOM 960 C C . HIS A 1 120 ? 8.673 -10.895 -16.586 1.00 97.75 120 HIS A C 1
ATOM 962 O O . HIS A 1 120 ? 9.002 -11.735 -15.753 1.00 97.75 120 HIS A O 1
ATOM 968 N N . THR A 1 121 ? 9.043 -10.996 -17.865 1.00 97.31 121 THR A N 1
ATOM 969 C CA . THR A 1 121 ? 9.763 -12.167 -18.395 1.00 97.31 121 THR A CA 1
ATOM 970 C C . THR A 1 121 ? 11.082 -12.434 -17.650 1.00 97.31 121 THR A C 1
ATOM 972 O O . THR A 1 121 ? 11.428 -13.589 -17.383 1.00 97.31 121 THR A O 1
ATOM 975 N N . GLN A 1 122 ? 11.836 -11.386 -17.295 1.00 95.00 122 GLN A N 1
ATOM 976 C CA . GLN A 1 122 ? 13.082 -11.520 -16.527 1.00 95.00 122 GLN A CA 1
ATOM 977 C C . GLN A 1 122 ? 12.833 -12.010 -15.096 1.00 95.00 122 GLN A C 1
ATOM 979 O O . GLN A 1 122 ? 13.553 -12.893 -14.613 1.00 95.00 122 GLN A O 1
ATOM 984 N N . VAL A 1 123 ? 11.806 -11.468 -14.437 1.00 96.19 123 VAL A N 1
ATOM 985 C CA . VAL A 1 123 ? 11.375 -11.892 -13.100 1.00 96.19 123 VAL A CA 1
ATOM 986 C C . VAL A 1 123 ? 10.956 -13.359 -13.139 1.00 96.19 123 VAL A C 1
ATOM 988 O O . VAL A 1 123 ? 11.566 -14.174 -12.452 1.00 96.19 123 VAL A O 1
ATOM 991 N N . SER A 1 124 ? 10.015 -13.735 -14.008 1.00 96.12 124 SER A N 1
ATOM 992 C CA . SER A 1 124 ? 9.499 -15.107 -14.100 1.00 96.12 124 SER A CA 1
ATOM 993 C C . SER A 1 124 ? 10.589 -16.131 -14.419 1.00 96.12 124 SER A C 1
ATOM 995 O O . SER A 1 124 ? 10.580 -17.233 -13.877 1.00 96.12 124 SER A O 1
ATOM 997 N N . ARG A 1 125 ? 11.566 -15.780 -15.267 1.00 96.81 125 ARG A N 1
ATOM 998 C CA . ARG A 1 125 ? 12.680 -16.677 -15.616 1.00 96.81 125 ARG A CA 1
ATOM 999 C C . ARG A 1 125 ? 13.619 -16.955 -14.442 1.00 96.81 125 ARG A C 1
ATOM 1001 O O . ARG A 1 125 ? 14.273 -17.998 -14.423 1.00 96.81 125 ARG A O 1
ATOM 1008 N N . THR A 1 126 ? 13.759 -16.004 -13.524 1.00 95.44 126 THR A N 1
ATOM 1009 C CA . THR A 1 126 ? 14.762 -16.058 -12.450 1.00 95.44 126 THR A CA 1
ATOM 1010 C C . THR A 1 126 ? 14.168 -16.229 -11.060 1.00 95.44 126 THR A C 1
ATOM 1012 O O . THR A 1 126 ? 14.927 -16.394 -10.104 1.00 95.44 126 THR A O 1
ATOM 1015 N N . TYR A 1 127 ? 12.841 -16.207 -10.947 1.00 96.25 127 TYR A N 1
ATOM 1016 C CA . TYR A 1 127 ? 12.132 -16.414 -9.700 1.00 96.25 127 TYR A CA 1
ATOM 1017 C C . TYR A 1 127 ? 12.397 -17.815 -9.145 1.00 96.25 127 TYR A C 1
ATOM 1019 O O . TYR A 1 127 ? 12.200 -18.827 -9.820 1.00 96.25 127 TYR A O 1
ATOM 1027 N N . CYS A 1 128 ? 12.842 -17.874 -7.897 1.00 95.06 128 CYS A N 1
ATOM 1028 C CA . CYS A 1 128 ? 13.087 -19.114 -7.184 1.00 95.06 128 CYS A CA 1
ATOM 1029 C C . CYS A 1 128 ? 12.985 -18.864 -5.678 1.00 95.06 128 CYS A C 1
ATOM 1031 O O . CYS A 1 128 ? 13.646 -17.976 -5.147 1.00 95.06 128 CYS A O 1
ATOM 1033 N N . CYS A 1 129 ? 12.178 -19.668 -4.981 1.00 93.31 129 CYS A N 1
ATOM 1034 C CA . CYS A 1 129 ? 12.107 -19.687 -3.515 1.00 93.31 129 CYS A CA 1
ATOM 1035 C C . CYS A 1 129 ? 11.886 -18.309 -2.850 1.00 93.31 129 CYS A C 1
ATOM 1037 O O . CYS A 1 129 ? 12.445 -18.044 -1.789 1.00 93.31 129 CYS A O 1
ATOM 1039 N N . GLY A 1 130 ? 11.060 -17.444 -3.451 1.00 92.94 130 GLY A N 1
ATOM 1040 C CA . GLY A 1 130 ? 10.671 -16.154 -2.866 1.00 92.94 130 GLY A CA 1
ATOM 1041 C C . GLY A 1 130 ? 11.508 -14.946 -3.298 1.00 92.94 130 GLY A C 1
ATOM 1042 O O . GLY A 1 130 ? 11.171 -13.831 -2.912 1.00 92.94 130 GLY A O 1
ATOM 1043 N N . THR A 1 131 ? 12.544 -15.131 -4.120 1.00 95.38 131 THR A N 1
ATOM 1044 C CA . THR A 1 131 ? 13.339 -14.035 -4.702 1.00 95.38 131 THR A CA 1
ATOM 1045 C C . THR A 1 131 ? 13.513 -14.216 -6.209 1.00 95.38 131 THR A C 1
ATOM 1047 O O . THR A 1 131 ? 13.236 -15.287 -6.751 1.00 95.38 131 THR A O 1
ATOM 1050 N N . TYR A 1 132 ? 13.952 -13.170 -6.913 1.00 94.81 132 TYR A N 1
ATOM 1051 C CA . TYR A 1 132 ? 14.292 -13.236 -8.340 1.00 94.81 132 TYR A CA 1
ATOM 1052 C C . TYR A 1 132 ? 15.646 -12.565 -8.622 1.00 94.81 132 TYR A C 1
ATOM 1054 O O . TYR A 1 132 ? 16.078 -11.669 -7.896 1.00 94.81 132 TYR A O 1
ATOM 1062 N N . ARG A 1 133 ? 16.337 -12.990 -9.689 1.00 93.00 133 ARG A N 1
ATOM 1063 C CA . ARG A 1 133 ? 17.689 -12.514 -10.062 1.00 93.00 133 ARG A CA 1
ATOM 1064 C C . ARG A 1 133 ? 17.651 -11.503 -11.207 1.00 93.00 133 ARG A C 1
ATOM 1066 O O . ARG A 1 133 ? 18.294 -11.679 -12.240 1.00 93.00 133 ARG A O 1
ATOM 1073 N N . ALA A 1 134 ? 16.900 -10.436 -10.991 1.00 91.56 134 ALA A N 1
ATOM 1074 C CA . ALA A 1 134 ? 16.896 -9.210 -11.781 1.00 91.56 134 ALA A CA 1
ATOM 1075 C C . ALA A 1 134 ? 16.892 -8.033 -10.796 1.00 91.56 134 ALA A C 1
ATOM 1077 O O . ALA A 1 134 ? 16.615 -8.222 -9.610 1.00 91.56 134 ALA A O 1
ATOM 1078 N N . GLY A 1 135 ? 17.243 -6.827 -11.235 1.00 92.69 135 GLY A N 1
ATOM 1079 C CA . GLY A 1 135 ? 17.199 -5.699 -10.308 1.00 92.69 135 GLY A CA 1
ATOM 1080 C C . GLY A 1 135 ? 15.772 -5.202 -10.047 1.00 92.69 135 GLY A C 1
ATOM 1081 O O . GLY A 1 135 ? 14.814 -5.648 -10.687 1.00 92.69 135 GLY A O 1
ATOM 1082 N N . PRO A 1 136 ? 15.598 -4.321 -9.049 1.00 95.06 136 PRO A N 1
ATOM 1083 C CA . PRO A 1 136 ? 14.295 -3.776 -8.698 1.00 95.06 136 PRO A CA 1
ATOM 1084 C C . PRO A 1 136 ? 13.718 -2.919 -9.827 1.00 95.06 136 PRO A C 1
ATOM 1086 O O . PRO A 1 136 ? 14.441 -2.171 -10.488 1.00 95.06 136 PRO A O 1
ATOM 1089 N N . MET A 1 137 ? 12.399 -2.979 -9.984 1.00 95.44 137 MET A N 1
ATOM 1090 C CA . MET A 1 137 ? 11.651 -2.010 -10.776 1.00 95.44 137 MET A CA 1
ATOM 1091 C C . MET A 1 137 ? 11.401 -0.776 -9.912 1.00 95.44 137 MET A C 1
ATOM 1093 O O . MET A 1 137 ? 10.886 -0.887 -8.795 1.00 95.44 137 MET A O 1
ATOM 1097 N N . ARG A 1 138 ? 11.768 0.401 -10.418 1.00 94.69 138 ARG A N 1
ATOM 1098 C CA . ARG A 1 138 ? 11.428 1.683 -9.796 1.00 94.69 138 ARG A CA 1
ATOM 1099 C C . ARG A 1 138 ? 9.924 1.919 -9.853 1.00 94.69 138 ARG A C 1
ATOM 1101 O O . ARG A 1 138 ? 9.209 1.261 -10.604 1.00 94.69 138 ARG A O 1
ATOM 1108 N N . GLN A 1 139 ? 9.465 2.854 -9.030 1.00 94.56 139 GLN A N 1
ATOM 1109 C CA . 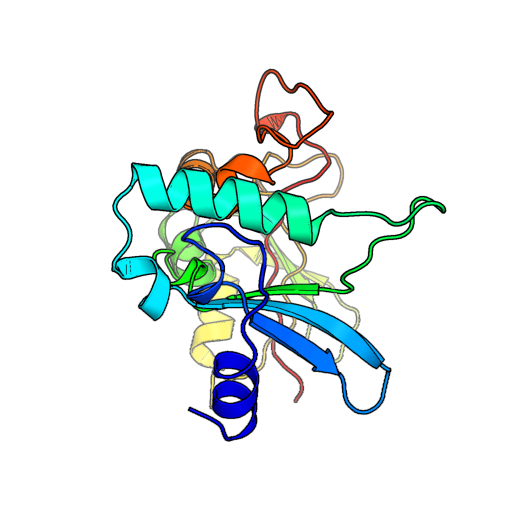GLN A 1 139 ? 8.052 3.179 -8.961 1.00 94.56 139 GLN A CA 1
ATOM 1110 C C . GLN A 1 139 ? 7.519 3.684 -10.301 1.00 94.56 139 GLN A C 1
ATOM 1112 O O . GLN A 1 139 ? 8.201 4.439 -10.999 1.00 94.56 139 GLN A O 1
ATOM 1117 N N . ILE A 1 140 ? 6.297 3.269 -10.617 1.00 94.75 140 ILE A N 1
ATOM 1118 C CA . ILE A 1 140 ? 5.461 3.893 -11.630 1.00 94.75 140 ILE A CA 1
ATOM 1119 C C . ILE A 1 140 ? 4.230 4.511 -10.971 1.00 94.75 140 ILE A C 1
ATOM 1121 O O . ILE A 1 140 ? 3.691 3.937 -10.023 1.00 94.75 140 ILE A O 1
ATOM 1125 N N . SER A 1 141 ? 3.788 5.662 -11.467 1.00 95.56 141 SER A N 1
ATOM 1126 C CA . SER A 1 141 ? 2.519 6.264 -11.062 1.00 95.56 141 SER A CA 1
ATOM 1127 C C . SER A 1 141 ? 1.346 5.497 -11.663 1.00 95.56 141 SER A C 1
ATOM 1129 O O . SER A 1 141 ? 1.407 5.066 -12.819 1.00 95.56 141 SER A O 1
ATOM 1131 N N . LEU A 1 142 ? 0.283 5.329 -10.869 1.00 95.94 142 LEU A N 1
ATOM 1132 C CA . LEU A 1 142 ? -0.970 4.721 -11.316 1.00 95.94 142 LEU A CA 1
ATOM 1133 C C . LEU A 1 142 ? -2.064 5.744 -11.657 1.00 95.94 142 LEU A C 1
ATOM 1135 O O . LEU A 1 142 ? -3.129 5.386 -12.166 1.00 95.94 142 LEU A O 1
ATOM 1139 N N . VAL A 1 143 ? -1.804 7.015 -11.355 1.00 94.12 143 VAL A N 1
ATOM 1140 C CA . VAL A 1 143 ? -2.739 8.136 -11.509 1.00 94.12 143 VAL A CA 1
ATOM 1141 C C . VAL A 1 143 ? -2.337 9.082 -12.643 1.00 94.12 143 VAL A C 1
ATOM 1143 O O . VAL A 1 143 ? -3.026 10.058 -12.909 1.00 94.12 143 VAL A O 1
ATOM 1146 N N . GLY A 1 144 ? -1.273 8.764 -13.374 1.00 87.81 144 GLY A N 1
ATOM 1147 C CA . GLY A 1 144 ? -0.696 9.620 -14.405 1.00 87.81 144 GLY A CA 1
ATOM 1148 C C . GLY A 1 144 ? 0.719 10.050 -14.041 1.00 87.81 144 GLY A C 1
ATOM 1149 O O . GLY A 1 144 ? 1.054 10.228 -12.873 1.00 87.81 144 GLY A O 1
ATOM 1150 N N . ALA A 1 145 ? 1.573 10.169 -15.052 1.00 78.31 145 ALA A N 1
ATOM 1151 C CA . ALA A 1 145 ? 2.958 10.573 -14.866 1.00 78.31 145 ALA A CA 1
ATOM 1152 C C . ALA A 1 145 ? 3.097 12.101 -14.898 1.00 78.31 145 ALA A C 1
ATOM 1154 O O . ALA A 1 145 ? 2.546 12.762 -15.784 1.00 78.31 145 ALA A O 1
ATOM 1155 N N . VAL A 1 146 ? 3.887 12.639 -13.969 1.00 73.06 146 VAL A N 1
ATOM 1156 C CA . VAL A 1 146 ? 4.334 14.036 -13.966 1.00 73.06 146 VAL A CA 1
ATOM 1157 C C . VAL A 1 146 ? 5.858 14.060 -14.118 1.00 73.06 146 VAL A C 1
ATOM 1159 O O . VAL A 1 146 ? 6.572 13.265 -13.509 1.00 73.06 146 VAL A O 1
ATOM 1162 N N . ASP A 1 147 ? 6.364 14.965 -14.954 1.00 74.44 147 ASP A N 1
ATOM 1163 C CA . ASP A 1 147 ? 7.796 15.187 -15.191 1.00 74.44 147 ASP A CA 1
ATOM 1164 C C . ASP A 1 147 ? 8.609 13.915 -15.530 1.00 74.44 147 ASP A C 1
ATOM 1166 O O . ASP A 1 147 ? 8.454 13.339 -16.608 1.00 74.44 147 ASP A O 1
ATOM 1170 N N . GLU A 1 148 ? 9.538 13.509 -14.654 1.00 70.62 148 GLU A N 1
ATOM 1171 C CA . GLU A 1 148 ? 10.452 12.374 -14.864 1.00 70.62 148 GLU A CA 1
ATOM 1172 C C . GLU A 1 148 ? 9.887 11.027 -14.387 1.00 70.62 148 GLU A C 1
ATOM 1174 O O . GLU A 1 148 ? 10.543 9.977 -14.547 1.00 70.62 148 GLU A O 1
ATOM 1179 N N . GLU A 1 149 ? 8.698 11.043 -13.780 1.00 79.12 149 GLU A N 1
ATOM 1180 C CA . GLU A 1 149 ? 8.010 9.830 -13.374 1.00 79.12 149 GLU A CA 1
ATOM 1181 C C . GLU A 1 149 ? 7.595 9.010 -14.590 1.00 79.12 149 GLU A C 1
ATOM 1183 O O . GLU A 1 149 ? 7.419 9.496 -15.707 1.00 79.12 149 GLU A O 1
ATOM 1188 N N . VAL A 1 150 ? 7.487 7.710 -14.371 1.00 86.62 150 VAL A N 1
ATOM 1189 C CA . VAL A 1 150 ? 6.997 6.781 -15.381 1.00 86.62 150 VAL A CA 1
ATOM 1190 C C . VAL A 1 150 ? 5.667 6.248 -14.887 1.00 86.62 150 VAL A C 1
ATOM 1192 O O . VAL A 1 150 ? 5.462 6.151 -13.684 1.00 86.62 150 VAL A O 1
ATOM 1195 N N . GLY A 1 151 ? 4.755 5.919 -15.786 1.00 90.06 151 GLY A N 1
ATOM 1196 C CA . GLY A 1 151 ? 3.416 5.479 -15.427 1.00 90.06 151 GLY A CA 1
ATOM 1197 C C . GLY A 1 151 ? 2.392 6.031 -16.395 1.00 90.06 151 GLY A C 1
ATOM 1198 O O . GLY A 1 151 ? 2.738 6.684 -17.380 1.00 90.06 151 GLY A O 1
ATOM 1199 N N . ASP A 1 152 ? 1.138 5.744 -16.103 1.00 93.19 152 ASP A N 1
ATOM 1200 C CA . ASP A 1 152 ? -0.010 6.233 -16.851 1.00 93.19 152 ASP A CA 1
ATOM 1201 C C . ASP A 1 152 ? -1.211 6.293 -15.900 1.00 93.19 152 ASP A C 1
ATOM 1203 O O . ASP A 1 152 ? -1.105 5.963 -14.714 1.00 93.19 152 ASP A O 1
ATOM 1207 N N . TYR A 1 153 ? -2.352 6.737 -16.404 1.00 94.69 153 TYR A N 1
ATOM 1208 C CA . TYR A 1 153 ? -3.608 6.677 -15.680 1.00 94.69 153 TYR A CA 1
ATOM 1209 C C . TYR A 1 153 ? -4.290 5.323 -15.919 1.00 94.69 153 TYR A C 1
ATOM 1211 O O . TYR A 1 153 ? -4.719 5.036 -17.035 1.00 94.69 153 TYR A O 1
ATOM 1219 N N . PHE A 1 154 ? -4.419 4.502 -14.868 1.00 96.19 154 PHE A N 1
ATOM 1220 C CA . PHE A 1 154 ? -5.004 3.151 -14.949 1.00 96.19 154 PHE A CA 1
ATOM 1221 C C . PHE A 1 154 ? -6.328 3.052 -14.170 1.00 96.19 154 PHE A C 1
ATOM 1223 O O . PHE A 1 154 ? -6.365 2.446 -13.094 1.00 96.19 154 PHE A O 1
ATOM 1230 N N . PRO A 1 155 ? -7.426 3.646 -14.670 1.00 95.88 155 PRO A N 1
ATOM 1231 C CA . PRO A 1 155 ? -8.675 3.758 -13.921 1.00 95.88 155 PRO A CA 1
ATOM 1232 C C . PRO A 1 155 ? -9.257 2.404 -13.507 1.00 95.88 155 PRO A C 1
ATOM 1234 O O . PRO A 1 155 ? -9.701 2.280 -12.374 1.00 95.88 155 PRO A O 1
ATOM 1237 N N . GLU A 1 156 ? -9.186 1.378 -14.358 1.00 96.62 156 GLU A N 1
ATOM 1238 C CA . GLU A 1 156 ? -9.731 0.049 -14.051 1.00 96.62 156 GLU A CA 1
ATOM 1239 C C . GLU A 1 156 ? -8.977 -0.628 -12.899 1.00 96.62 156 GLU A C 1
ATOM 1241 O O . GLU A 1 156 ? -9.560 -1.361 -12.104 1.00 96.62 156 GLU A O 1
ATOM 1246 N N . PHE A 1 157 ? -7.672 -0.371 -12.778 1.00 96.75 157 PHE A N 1
ATOM 1247 C CA . PHE A 1 157 ? -6.893 -0.878 -11.652 1.00 96.75 157 PHE A CA 1
ATOM 1248 C C . PHE A 1 157 ? -7.195 -0.109 -10.362 1.00 96.75 157 PHE A C 1
ATOM 1250 O O . PHE A 1 157 ? -7.268 -0.709 -9.291 1.00 96.75 157 PHE A O 1
ATOM 1257 N N . LEU A 1 158 ? -7.412 1.207 -10.457 1.00 97.25 158 LEU A N 1
ATOM 1258 C CA . LEU A 1 158 ? -7.843 2.019 -9.317 1.00 97.25 158 LEU A CA 1
ATOM 1259 C C . LEU A 1 158 ? -9.230 1.594 -8.815 1.00 97.25 158 LEU A C 1
ATOM 1261 O O . LEU A 1 158 ? -9.423 1.513 -7.606 1.00 97.25 158 LEU A O 1
ATOM 1265 N N . ASP A 1 159 ? -10.151 1.254 -9.721 1.00 97.19 159 ASP A N 1
ATOM 1266 C CA . ASP A 1 159 ? -11.468 0.717 -9.366 1.00 97.19 159 ASP A CA 1
ATOM 1267 C C . ASP A 1 159 ? -11.332 -0.572 -8.535 1.00 97.19 159 ASP A C 1
ATOM 1269 O O . ASP A 1 159 ? -12.008 -0.709 -7.518 1.00 97.19 159 ASP A O 1
ATOM 1273 N N . MET A 1 160 ? -10.403 -1.471 -8.896 1.00 97.50 160 MET A N 1
ATOM 1274 C CA . MET A 1 160 ? -10.121 -2.667 -8.091 1.00 97.50 160 MET A CA 1
ATOM 1275 C C . MET A 1 160 ? -9.612 -2.307 -6.691 1.00 97.50 160 MET A C 1
ATOM 1277 O O . MET A 1 160 ? -10.094 -2.868 -5.716 1.00 97.50 160 MET A O 1
ATOM 1281 N N . LEU A 1 161 ? -8.683 -1.354 -6.543 1.00 97.25 161 LEU A N 1
ATOM 1282 C CA . LEU A 1 161 ? -8.213 -0.936 -5.211 1.00 97.25 161 LEU A CA 1
ATOM 1283 C C . LEU A 1 161 ? -9.361 -0.412 -4.331 1.00 97.25 161 LEU A C 1
ATOM 1285 O O . LEU A 1 161 ? -9.384 -0.664 -3.125 1.00 97.25 161 LEU A O 1
ATOM 1289 N N . GLU A 1 162 ? -10.316 0.298 -4.931 1.00 96.06 162 GLU A N 1
ATOM 1290 C CA . GLU A 1 162 ? -11.490 0.859 -4.257 1.00 96.06 162 GLU A CA 1
ATOM 1291 C C . GLU A 1 162 ? -12.536 -0.195 -3.844 1.00 96.06 162 GLU A C 1
ATOM 1293 O O . GLU A 1 162 ? -13.417 0.113 -3.037 1.00 96.06 162 GLU A O 1
ATOM 1298 N N . GLU A 1 163 ? -12.434 -1.445 -4.315 1.00 96.00 163 GLU A N 1
ATOM 1299 C CA . GLU A 1 163 ? -13.268 -2.548 -3.812 1.00 96.00 163 GLU A CA 1
ATOM 1300 C C . GLU A 1 163 ? -12.951 -2.878 -2.346 1.00 96.00 163 GLU A C 1
ATOM 1302 O O . GLU A 1 163 ? -13.821 -3.348 -1.605 1.00 96.00 163 GLU A O 1
ATOM 1307 N N . SER A 1 164 ? -11.726 -2.591 -1.887 1.00 96.50 164 SER A N 1
ATOM 1308 C CA . SER A 1 164 ? -11.399 -2.695 -0.468 1.00 96.50 164 SER A CA 1
ATOM 1309 C C . SER A 1 164 ? -12.107 -1.586 0.316 1.00 96.50 164 SER A C 1
ATOM 1311 O O . SER A 1 164 ? -11.835 -0.403 0.082 1.00 96.50 164 SER A O 1
ATOM 1313 N N . PRO A 1 165 ? -12.933 -1.922 1.328 1.00 96.38 165 PRO A N 1
ATOM 1314 C CA . PRO A 1 165 ? -13.598 -0.909 2.144 1.00 96.38 165 PRO A CA 1
ATOM 1315 C C . PRO A 1 165 ? -12.582 -0.011 2.860 1.00 96.38 165 PRO A C 1
ATOM 1317 O O . PRO A 1 165 ? -12.842 1.178 3.040 1.00 96.38 165 PRO A O 1
ATOM 1320 N N . PHE A 1 166 ? -11.411 -0.560 3.208 1.00 97.69 166 PHE A N 1
ATOM 1321 C CA . PHE A 1 166 ? -10.319 0.169 3.850 1.00 97.69 166 PHE A CA 1
ATOM 1322 C C . PHE A 1 166 ? -9.674 1.169 2.888 1.00 97.69 166 PHE A C 1
ATOM 1324 O O . PHE A 1 166 ? -9.616 2.355 3.201 1.00 97.69 166 PHE A O 1
ATOM 1331 N N . LEU A 1 167 ? -9.231 0.713 1.708 1.00 97.31 167 LEU A N 1
ATOM 1332 C CA . LEU A 1 167 ? -8.548 1.583 0.742 1.00 97.31 167 LEU A CA 1
ATOM 1333 C C . LEU A 1 167 ? -9.478 2.664 0.198 1.00 97.31 167 LEU A C 1
ATOM 1335 O O . LEU A 1 167 ? -9.072 3.814 0.079 1.00 97.31 167 LEU A O 1
ATOM 1339 N N . ARG A 1 168 ? -10.753 2.349 -0.040 1.00 96.25 168 ARG A N 1
ATOM 1340 C CA . ARG A 1 168 ? -11.748 3.335 -0.482 1.00 96.25 168 ARG A CA 1
ATOM 1341 C C . ARG A 1 168 ? -11.846 4.552 0.446 1.00 96.25 168 ARG A C 1
ATOM 1343 O O . ARG A 1 168 ? -12.123 5.656 -0.014 1.00 96.25 168 ARG A O 1
ATOM 1350 N N . MET A 1 169 ? -11.627 4.369 1.750 1.00 97.06 169 MET A N 1
ATOM 1351 C CA . MET A 1 169 ? -11.641 5.464 2.724 1.00 97.06 169 MET A CA 1
ATOM 1352 C C . MET A 1 169 ? -10.293 6.189 2.829 1.00 97.06 169 MET A C 1
ATOM 1354 O O . MET A 1 169 ? -10.290 7.389 3.102 1.00 97.06 169 MET A O 1
ATOM 1358 N N . THR A 1 170 ? -9.172 5.488 2.617 1.00 96.94 170 THR A N 1
ATOM 1359 C CA . THR A 1 170 ? -7.808 5.990 2.882 1.00 96.94 170 THR A CA 1
ATOM 1360 C C . THR A 1 170 ? -7.009 6.415 1.653 1.00 96.94 170 THR A C 1
ATOM 1362 O O . THR A 1 170 ? -5.972 7.056 1.812 1.00 96.94 170 THR A O 1
ATOM 1365 N N . LEU A 1 171 ? -7.459 6.086 0.441 1.00 96.69 171 LEU A N 1
ATOM 1366 C CA . LEU A 1 171 ? -6.861 6.585 -0.799 1.00 96.69 171 LEU A CA 1
ATOM 1367 C C . LEU A 1 171 ? -6.872 8.128 -0.831 1.00 96.69 171 LEU A C 1
ATOM 1369 O O . LEU A 1 171 ? -7.679 8.748 -0.133 1.00 96.69 171 LEU A O 1
ATOM 1373 N N . PRO A 1 172 ? -6.039 8.780 -1.665 1.00 96.00 172 PRO A N 1
ATOM 1374 C CA . PRO A 1 172 ? -5.928 10.245 -1.684 1.00 96.00 172 PRO A CA 1
ATOM 1375 C C . PRO A 1 172 ? -7.246 10.994 -1.947 1.00 96.00 172 PRO A C 1
ATOM 1377 O O . PRO A 1 172 ? -7.415 12.139 -1.527 1.00 96.00 172 PRO A O 1
ATOM 1380 N N . TRP A 1 173 ? -8.201 10.345 -2.615 1.00 95.56 173 TRP A N 1
ATOM 1381 C CA . TRP A 1 173 ? -9.562 10.840 -2.872 1.00 95.56 173 TRP A CA 1
ATOM 1382 C C . TRP A 1 173 ? -10.640 10.178 -1.995 1.00 95.56 173 TRP A C 1
ATOM 1384 O O . TRP A 1 173 ? -11.832 10.383 -2.221 1.00 95.56 173 TRP A O 1
ATOM 1394 N N . GLY A 1 174 ? -10.237 9.379 -1.009 1.00 95.25 174 GLY A N 1
ATOM 1395 C CA . GLY A 1 174 ? -11.120 8.710 -0.064 1.00 95.25 174 GLY A CA 1
ATOM 1396 C C . GLY A 1 174 ? -11.761 9.671 0.937 1.00 95.25 174 GLY A C 1
ATOM 1397 O O . GLY A 1 174 ? -11.377 10.834 1.081 1.00 95.25 174 GLY A O 1
ATOM 1398 N N . THR A 1 175 ? -12.761 9.179 1.665 1.00 94.75 175 THR A N 1
ATOM 1399 C CA . THR A 1 175 ? -13.558 9.995 2.597 1.00 94.75 175 THR A CA 1
ATOM 1400 C C . THR A 1 175 ? -12.761 10.551 3.777 1.00 94.75 175 THR A C 1
ATOM 1402 O O . THR A 1 175 ? -13.131 11.606 4.298 1.00 94.75 175 THR A O 1
ATOM 1405 N N . LEU A 1 176 ? -11.669 9.888 4.178 1.00 95.62 176 LEU A N 1
ATOM 1406 C CA . LEU A 1 176 ? -10.781 10.348 5.251 1.00 95.62 176 LEU A CA 1
ATOM 1407 C C . LEU A 1 176 ? -9.712 11.333 4.769 1.00 95.62 176 LEU A C 1
ATOM 1409 O O . LEU A 1 176 ? -9.037 11.951 5.590 1.00 95.62 176 LEU A O 1
ATOM 1413 N N . SER A 1 177 ? -9.570 11.520 3.456 1.00 95.31 177 SER A N 1
ATOM 1414 C CA . SER A 1 177 ? -8.672 12.532 2.914 1.00 95.31 177 SER A CA 1
ATOM 1415 C C . SER A 1 177 ? -9.196 13.934 3.231 1.00 95.31 177 SER A C 1
ATOM 1417 O O . SER A 1 177 ? -10.396 14.212 3.130 1.00 95.31 177 SER A O 1
ATOM 1419 N N . SER A 1 178 ? -8.296 14.846 3.600 1.00 93.94 178 SER A N 1
ATOM 1420 C CA . SER A 1 178 ? -8.598 16.280 3.686 1.00 93.94 178 SER A CA 1
ATOM 1421 C C . SER A 1 178 ? -8.576 16.949 2.307 1.00 93.94 178 SER A C 1
ATOM 1423 O O . SER A 1 178 ? -9.200 17.998 2.119 1.00 93.94 178 SER A O 1
ATOM 1425 N N . LEU A 1 179 ? -7.907 16.327 1.331 1.00 90.94 179 LEU A N 1
ATOM 1426 C CA . LEU A 1 179 ? -7.848 16.786 -0.046 1.00 90.94 179 LEU A CA 1
ATOM 1427 C C . LEU A 1 179 ? -9.179 16.497 -0.754 1.00 90.94 179 LEU A C 1
ATOM 1429 O O . LEU A 1 179 ? -9.842 15.479 -0.541 1.00 90.94 179 LEU A O 1
ATOM 1433 N N . ARG A 1 180 ? -9.603 17.434 -1.602 1.00 89.31 180 ARG A N 1
ATOM 1434 C CA . ARG A 1 180 ? -10.824 17.317 -2.407 1.00 89.31 180 ARG A CA 1
ATOM 1435 C C . ARG A 1 180 ? -10.441 17.381 -3.876 1.00 89.31 180 ARG A C 1
ATOM 1437 O O . ARG A 1 180 ? -10.354 18.461 -4.454 1.00 89.31 180 ARG A O 1
ATOM 1444 N N . LEU A 1 181 ? -10.184 16.211 -4.451 1.00 88.44 181 LEU A N 1
ATOM 1445 C CA . LEU A 1 181 ? -9.857 16.055 -5.864 1.00 88.44 181 LEU A CA 1
ATOM 1446 C C . LEU A 1 181 ? -11.132 15.966 -6.708 1.00 88.44 181 LEU A C 1
ATOM 1448 O O . LEU A 1 181 ? -12.118 15.364 -6.289 1.00 88.44 181 LEU A O 1
ATOM 1452 N N . GLN A 1 182 ? -11.105 16.556 -7.906 1.00 87.31 182 GLN A N 1
ATOM 1453 C CA . GLN A 1 182 ? -12.181 16.392 -8.893 1.00 87.31 182 GLN A CA 1
ATOM 1454 C C . GLN A 1 182 ? -11.985 15.119 -9.723 1.00 87.31 182 GLN A C 1
ATOM 1456 O O . GLN A 1 182 ? -12.956 14.505 -10.154 1.00 87.31 182 GLN A O 1
ATOM 1461 N N . CYS A 1 183 ? -10.729 14.721 -9.943 1.00 89.56 183 CYS A N 1
ATOM 1462 C CA . CYS A 1 183 ? -10.365 13.504 -10.655 1.00 89.56 183 CYS A CA 1
ATOM 1463 C C . CYS A 1 183 ? -9.192 12.809 -9.958 1.00 89.56 183 CYS A C 1
ATOM 1465 O O . CYS A 1 183 ? -8.274 13.470 -9.473 1.00 89.56 183 CYS A O 1
ATOM 1467 N N . ARG A 1 184 ? -9.193 11.471 -9.973 1.00 93.62 184 ARG A N 1
ATOM 1468 C CA . ARG A 1 184 ? -8.112 10.629 -9.431 1.00 93.62 184 ARG A CA 1
ATOM 1469 C C . ARG A 1 184 ? -6.763 10.941 -10.073 1.00 93.62 184 ARG A C 1
ATOM 1471 O O . ARG A 1 184 ? -5.748 10.952 -9.392 1.00 93.62 184 ARG A O 1
ATOM 1478 N N . SER A 1 185 ? -6.776 11.292 -11.360 1.00 92.00 185 SER A N 1
ATOM 1479 C CA . SER A 1 185 ? -5.570 11.611 -12.126 1.00 92.00 185 SER A CA 1
ATOM 1480 C C . SER A 1 185 ? -4.889 12.934 -11.754 1.00 92.00 185 SER A C 1
ATOM 1482 O O . SER A 1 185 ? -3.928 13.337 -12.396 1.00 92.00 185 SER A O 1
ATOM 1484 N N . GLN A 1 186 ? -5.445 13.671 -10.790 1.00 89.12 186 GLN A N 1
ATOM 1485 C CA . GLN A 1 186 ? -4.878 14.916 -10.266 1.00 89.12 186 GLN A CA 1
ATOM 1486 C C . GLN A 1 186 ? -4.150 14.698 -8.937 1.00 89.12 186 GLN A C 1
ATOM 1488 O O . GLN A 1 186 ? -3.769 15.670 -8.292 1.00 89.12 186 GLN A O 1
ATOM 1493 N N . SER A 1 187 ? -4.047 13.451 -8.472 1.00 90.50 187 SER A N 1
ATOM 1494 C CA . SER A 1 187 ? -3.351 13.154 -7.230 1.00 90.50 187 SER A CA 1
ATOM 1495 C C . SER A 1 187 ? -1.842 13.136 -7.452 1.00 90.50 187 SER A C 1
ATOM 1497 O O . SER A 1 187 ? -1.349 12.352 -8.257 1.00 90.50 187 SER A O 1
ATOM 1499 N N . ASP A 1 188 ? -1.124 13.951 -6.680 1.00 89.19 188 ASP A N 1
ATOM 1500 C CA . ASP A 1 188 ? 0.339 13.891 -6.564 1.00 89.19 188 ASP A CA 1
ATOM 1501 C C . ASP A 1 188 ? 0.792 12.906 -5.459 1.00 89.19 188 ASP A C 1
ATOM 1503 O O . ASP A 1 188 ? 1.980 12.638 -5.299 1.00 89.19 188 ASP A O 1
ATOM 1507 N N . ASP A 1 189 ? -0.153 12.336 -4.698 1.00 90.94 189 ASP A N 1
ATOM 1508 C CA . ASP A 1 189 ? 0.103 11.418 -3.574 1.00 90.94 189 ASP A CA 1
ATOM 1509 C C . ASP A 1 189 ? 0.167 9.935 -4.014 1.00 90.94 189 ASP A C 1
ATOM 1511 O O . ASP A 1 189 ? 0.339 9.031 -3.191 1.00 90.94 189 ASP A O 1
ATOM 1515 N N . GLY A 1 190 ? 0.015 9.665 -5.316 1.00 90.81 190 GLY A N 1
ATOM 1516 C CA . GLY A 1 190 ? -0.101 8.324 -5.891 1.00 90.81 190 GLY A CA 1
ATOM 1517 C C . GLY A 1 190 ? -1.560 7.854 -6.039 1.00 90.81 190 GLY A C 1
ATOM 1518 O O . GLY A 1 190 ? -2.461 8.682 -6.164 1.00 90.81 190 GLY A O 1
ATOM 1519 N N . PRO A 1 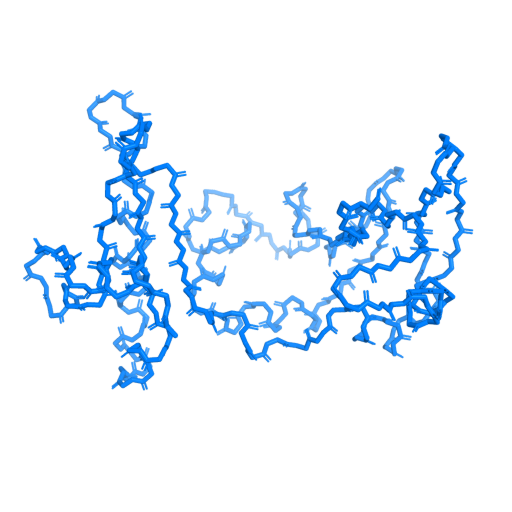191 ? -1.835 6.531 -6.041 1.00 95.38 191 PRO A N 1
ATOM 1520 C CA . PRO A 1 191 ? -0.919 5.431 -5.724 1.00 95.38 191 PRO A CA 1
ATOM 1521 C C . PRO A 1 191 ? 0.209 5.209 -6.738 1.00 95.38 191 PRO A C 1
ATOM 1523 O O . PRO A 1 191 ? 0.093 5.542 -7.917 1.00 95.38 191 PRO A O 1
ATOM 1526 N N . ILE A 1 192 ? 1.285 4.575 -6.269 1.00 95.50 192 ILE A N 1
ATOM 1527 C CA . ILE A 1 192 ? 2.433 4.151 -7.080 1.00 95.50 192 ILE A CA 1
ATOM 1528 C C . ILE A 1 192 ? 2.655 2.637 -6.941 1.00 95.50 192 ILE A C 1
ATOM 1530 O O . ILE A 1 192 ? 2.338 2.047 -5.908 1.00 95.50 192 ILE A O 1
ATOM 1534 N N . MET A 1 193 ? 3.245 2.008 -7.956 1.00 95.94 193 MET A N 1
ATOM 1535 C CA . MET A 1 193 ? 3.598 0.584 -7.956 1.00 95.94 193 MET A CA 1
ATOM 1536 C C . MET A 1 193 ? 5.093 0.395 -8.205 1.00 95.94 193 MET A C 1
ATOM 1538 O O . MET A 1 193 ? 5.642 0.960 -9.144 1.00 95.94 193 MET A O 1
ATOM 1542 N N . TRP A 1 194 ? 5.756 -0.447 -7.414 1.00 96.50 194 TRP A N 1
ATOM 1543 C CA . TRP A 1 194 ? 7.156 -0.833 -7.614 1.00 96.50 194 TRP A CA 1
ATOM 1544 C C . TRP A 1 194 ? 7.355 -2.320 -7.295 1.00 96.50 194 TRP A C 1
ATOM 1546 O O . TRP A 1 194 ? 6.541 -2.922 -6.600 1.00 96.50 194 TRP A O 1
ATOM 1556 N N . VAL A 1 195 ? 8.453 -2.919 -7.770 1.00 96.56 195 VAL A N 1
ATOM 1557 C CA . VAL A 1 195 ? 8.757 -4.347 -7.543 1.00 96.56 195 VAL A CA 1
ATOM 1558 C C . VAL A 1 195 ? 10.181 -4.500 -7.009 1.00 96.56 195 VAL A C 1
ATOM 1560 O O . VAL A 1 195 ? 11.118 -3.882 -7.522 1.00 96.56 195 VAL A O 1
ATOM 1563 N N . ARG A 1 196 ? 10.362 -5.311 -5.957 1.00 95.69 196 ARG A N 1
ATOM 1564 C CA . ARG A 1 196 ? 11.664 -5.568 -5.317 1.00 95.69 196 ARG A CA 1
ATOM 1565 C C . ARG A 1 196 ? 12.052 -7.049 -5.415 1.00 95.69 196 ARG A C 1
ATOM 1567 O O . ARG A 1 196 ? 11.179 -7.896 -5.256 1.00 95.69 196 ARG A O 1
ATOM 1574 N N . PRO A 1 197 ? 13.351 -7.364 -5.586 1.00 93.88 197 PRO A N 1
ATOM 1575 C CA . PRO A 1 197 ? 13.826 -8.736 -5.781 1.00 93.88 197 PRO A CA 1
ATOM 1576 C C . PRO A 1 197 ? 13.900 -9.598 -4.520 1.00 93.88 197 PRO A C 1
ATOM 1578 O O . PRO A 1 197 ? 14.119 -10.803 -4.634 1.00 93.88 197 PRO A O 1
ATOM 1581 N N . GLY A 1 198 ? 13.729 -8.999 -3.339 1.00 92.56 198 GLY A N 1
ATOM 1582 C CA . GLY A 1 198 ? 14.080 -9.624 -2.065 1.00 92.56 198 GLY A CA 1
ATOM 1583 C C . GLY A 1 198 ? 15.592 -9.603 -1.810 1.00 92.56 198 GLY A C 1
ATOM 1584 O O . GLY A 1 198 ? 16.393 -9.408 -2.727 1.00 92.56 198 GLY A O 1
ATOM 1585 N N . GLU A 1 199 ? 15.976 -9.749 -0.543 1.00 88.94 199 GLU A N 1
ATOM 1586 C CA . GLU A 1 199 ? 17.380 -9.836 -0.127 1.00 88.94 199 GLU A CA 1
ATOM 1587 C C . GLU A 1 199 ? 18.006 -11.146 -0.640 1.00 88.94 199 GLU A C 1
ATOM 1589 O O . GLU A 1 199 ? 17.385 -12.207 -0.532 1.00 88.94 199 GLU A O 1
ATOM 1594 N N . GLN A 1 200 ? 19.199 -11.066 -1.245 1.00 84.62 200 GLN A N 1
ATOM 1595 C CA . GLN A 1 200 ? 19.886 -12.192 -1.894 1.00 84.62 200 GLN A CA 1
ATOM 1596 C C . GLN A 1 200 ? 21.407 -12.028 -1.930 1.00 84.62 200 GLN A C 1
ATOM 1598 O O . GLN A 1 200 ? 21.874 -10.865 -1.914 1.00 84.62 200 GLN A O 1
#

Nearest PDB structures (foldseek):
  5uqd-assembly1_A  TM=8.667E-01  e=1.165E-14  Caenorhabditis elegans
  3t8b-assembly1_A  TM=3.557E-01  e=4.305E+00  Mycobacterium tuberculosis
  1ny8-assembly1_A  TM=2.853E-01  e=5.859E+00  Escherichia coli
  1ib8-assembly1_A  TM=2.173E-01  e=1.707E+00  Streptococcus pneumoniae
  6zj3-assembly1_SC  TM=1.826E-01  e=1.816E+00  Euglena gracilis

Radius of gyration: 19.58 Å; Cα contacts (8 Å, |Δi|>4): 300; chains: 1; bounding box: 48×37×48 Å

Secondary structure (DSSP, 8-state):
--HHHHHHHT-B---SSTTGGG-EEEE-TTT--EEEEEEHHHHTTS-HHHHHHHHHHHHHHHT-B-TTS-BS-SEEEEETTTTTSPPHHHHHHHH-TT-EEEEEPTTSS-EEEEEHHHHHHHHHHH-BTTB-SSPPEEEEESB---TT--B-B-HHHHHHHHTSHHHHHHSTTSTT-S---SSGGG-SS--EEEE-----